Protein AF-A0A9W8LJA9-F1 (afdb_monomer)

Solvent-accessible surface area (backbone atoms only — not comparable to full-atom values): 17226 Å² total; per-residue (Å²): 142,83,86,84,81,86,83,80,85,81,79,80,80,79,78,75,79,71,74,76,87,77,77,80,62,91,88,67,84,68,65,48,71,68,56,42,53,58,70,28,65,76,85,80,70,87,88,58,59,66,70,59,52,52,53,54,45,52,54,33,48,53,51,15,53,51,26,49,74,71,66,37,56,68,62,13,48,28,28,34,51,30,37,40,47,44,59,69,66,47,45,73,71,39,91,70,53,82,43,74,89,48,47,66,59,51,54,52,54,50,55,50,35,54,57,37,48,58,49,45,66,62,45,49,64,54,50,51,55,48,26,53,55,49,52,52,50,60,68,67,48,79,71,72,77,75,74,73,68,70,75,65,75,75,75,75,77,87,80,90,76,86,91,80,82,90,82,93,75,92,74,89,80,84,82,80,80,90,73,84,75,77,88,79,68,90,73,80,48,72,63,69,72,47,73,77,58,81,86,78,70,86,73,82,74,84,73,80,83,86,76,93,81,78,90,82,86,86,90,80,85,83,91,79,81,88,76,86,76,76,77,81,74,84,77,75,81,77,83,77,79,74,81,81,78,82,86,77,84,78,135

Nearest PDB structures (foldseek):
  2xze-assembly1_B  TM=8.519E-01  e=8.748E-04  Homo sapiens
  8xyv-assembly1_A  TM=4.569E-01  e=1.377E+00  synthetic construct
  8xyv-assembly2_B  TM=4.697E-01  e=1.798E+00  synthetic construct
  2jbw-assembly2_C  TM=4.656E-01  e=2.755E+00  Paenarthrobacter nicotinovorans

Mean predicted aligned error: 18.41 Å

Radius of gyration: 32.43 Å; Cα contacts (8 Å, |Δi|>4): 93; chains: 1; bounding box: 100×79×58 Å

Structure (mmCIF, N/CA/C/O backbone):
data_AF-A0A9W8LJA9-F1
#
_entry.id   AF-A0A9W8LJA9-F1
#
loop_
_atom_site.group_PDB
_atom_site.id
_atom_site.type_symbol
_atom_site.label_atom_id
_atom_site.label_alt_id
_atom_site.label_comp_id
_atom_site.label_asym_id
_atom_site.label_entity_id
_atom_site.label_seq_id
_atom_site.pdbx_PDB_ins_code
_atom_site.Cartn_x
_atom_site.Cartn_y
_atom_site.Cartn_z
_atom_site.occupancy
_atom_site.B_iso_or_equiv
_atom_site.auth_seq_id
_atom_site.auth_comp_id
_atom_site.auth_asym_id
_atom_site.auth_atom_id
_atom_site.pdbx_PDB_model_num
ATOM 1 N N . MET A 1 1 ? -45.627 36.783 -29.808 1.00 45.81 1 MET A N 1
ATOM 2 C CA . MET A 1 1 ? -45.665 35.595 -28.930 1.00 45.81 1 MET A CA 1
ATOM 3 C C . MET A 1 1 ? -44.370 34.837 -29.156 1.00 45.81 1 MET A C 1
ATOM 5 O O . MET A 1 1 ? -44.259 34.124 -30.142 1.00 45.81 1 MET A O 1
ATOM 9 N N . SER A 1 2 ? -43.359 35.114 -28.334 1.00 48.66 2 SER A N 1
ATOM 10 C CA . SER A 1 2 ? -41.987 34.633 -28.528 1.00 48.66 2 SER A CA 1
ATOM 11 C C . SER A 1 2 ? -41.686 33.535 -27.515 1.00 48.66 2 SER A C 1
ATOM 13 O O . SER A 1 2 ? -41.905 33.722 -26.320 1.00 48.66 2 SER A O 1
ATOM 15 N N . ALA A 1 3 ? -41.229 32.388 -28.012 1.00 56.06 3 ALA A N 1
ATOM 16 C CA . ALA A 1 3 ? -40.849 31.228 -27.221 1.00 56.06 3 ALA A CA 1
ATOM 17 C C . ALA A 1 3 ? -39.420 31.398 -26.683 1.00 56.06 3 ALA A C 1
ATOM 19 O O . ALA A 1 3 ? -38.483 31.552 -27.466 1.00 56.06 3 ALA A O 1
ATOM 20 N N . THR A 1 4 ? -39.250 31.330 -25.361 1.00 63.41 4 THR A N 1
ATOM 21 C CA . THR A 1 4 ? -37.927 31.317 -24.721 1.00 63.41 4 THR A CA 1
ATOM 22 C C . THR A 1 4 ? -37.597 29.895 -24.278 1.00 63.41 4 THR A C 1
ATOM 24 O O . THR A 1 4 ? -38.288 29.289 -23.462 1.00 63.41 4 THR A O 1
ATOM 27 N N . ARG A 1 5 ? -36.547 29.367 -24.905 1.00 56.94 5 ARG A N 1
ATOM 28 C CA . ARG A 1 5 ? -36.005 28.009 -24.838 1.00 56.94 5 ARG A CA 1
ATOM 29 C C . ARG A 1 5 ? -35.280 27.764 -23.508 1.00 56.94 5 ARG A C 1
ATOM 31 O O . ARG A 1 5 ? -34.432 28.558 -23.114 1.00 56.94 5 ARG A O 1
ATOM 38 N N . ALA A 1 6 ? -35.603 26.647 -22.857 1.00 59.00 6 ALA A N 1
ATOM 39 C CA . ALA A 1 6 ? -34.942 26.146 -21.655 1.00 59.00 6 ALA A CA 1
ATOM 40 C C . ALA A 1 6 ? -33.481 25.746 -21.943 1.00 59.00 6 ALA A C 1
ATOM 42 O O . ALA A 1 6 ? -33.214 24.999 -22.887 1.00 59.00 6 ALA A O 1
ATOM 43 N N . GLY A 1 7 ? -32.551 26.242 -21.124 1.00 55.66 7 GLY A N 1
ATOM 44 C CA . GLY A 1 7 ? -31.151 25.821 -21.109 1.00 55.66 7 GLY A CA 1
ATOM 45 C C . GLY A 1 7 ? -30.946 24.668 -20.128 1.00 55.66 7 GLY A C 1
ATOM 46 O O . GLY A 1 7 ? -31.193 24.825 -18.933 1.00 55.66 7 GLY A O 1
ATOM 47 N N . LEU A 1 8 ? -30.511 23.516 -20.645 1.00 49.81 8 LEU A N 1
ATOM 48 C CA . LEU A 1 8 ? -29.971 22.407 -19.857 1.00 49.81 8 LEU A CA 1
ATOM 49 C C . LEU A 1 8 ? -28.551 22.752 -19.369 1.00 49.81 8 LEU A C 1
ATOM 51 O O . LEU A 1 8 ? -27.773 23.288 -20.160 1.00 49.81 8 LEU A O 1
ATOM 55 N N . PRO A 1 9 ? -28.175 22.395 -18.129 1.00 58.91 9 PRO A N 1
ATOM 56 C CA . PRO A 1 9 ? -26.787 22.444 -17.693 1.00 58.91 9 PRO A CA 1
ATOM 57 C C . PRO A 1 9 ? -25.977 21.286 -18.298 1.00 58.91 9 PRO A C 1
ATOM 59 O O . PRO A 1 9 ? -26.345 20.116 -18.182 1.00 58.91 9 PRO A O 1
ATOM 62 N N . GLU A 1 10 ? -24.872 21.652 -18.947 1.00 54.56 10 GLU A N 1
ATOM 63 C CA . GLU A 1 10 ? -23.838 20.768 -19.485 1.00 54.56 10 GLU A CA 1
ATOM 64 C C . GLU A 1 10 ? -23.285 19.815 -18.421 1.00 54.56 10 GLU A C 1
ATOM 66 O O . GLU A 1 10 ? -22.967 20.194 -17.292 1.00 54.56 10 GLU A O 1
ATOM 71 N N . HIS A 1 11 ? -23.152 18.555 -18.822 1.00 53.56 11 HIS A N 1
ATOM 72 C CA . HIS A 1 11 ? -22.589 17.484 -18.023 1.00 53.56 11 HIS A CA 1
ATOM 73 C C . HIS A 1 11 ? -21.115 17.745 -17.704 1.00 53.56 11 HIS A C 1
ATOM 75 O O . HIS A 1 11 ? -20.298 18.010 -18.583 1.00 53.56 11 HIS A O 1
ATOM 81 N N . ALA A 1 12 ? -20.789 17.609 -16.420 1.00 49.44 12 ALA A N 1
ATOM 82 C CA . ALA A 1 12 ? -19.441 17.641 -15.887 1.00 49.44 12 ALA A CA 1
ATOM 83 C C . ALA A 1 12 ? -18.508 16.690 -16.655 1.00 49.44 12 ALA A C 1
ATOM 85 O O . ALA A 1 12 ? -18.717 15.475 -16.685 1.00 49.44 12 ALA A O 1
ATOM 86 N N . ASN A 1 13 ? -17.448 17.260 -17.228 1.00 47.47 13 ASN A N 1
ATOM 87 C CA . ASN A 1 13 ? -16.289 16.529 -17.717 1.00 47.47 13 ASN A CA 1
ATOM 88 C C . ASN A 1 13 ? -15.692 15.719 -16.560 1.00 47.47 13 ASN A C 1
ATOM 90 O O . ASN A 1 13 ? -15.046 16.263 -15.662 1.00 47.47 13 ASN A O 1
ATOM 94 N N . ALA A 1 14 ? -15.908 14.406 -16.580 1.00 47.00 14 ALA A N 1
ATOM 95 C CA . ALA A 1 14 ? -15.156 13.476 -15.763 1.00 47.00 14 ALA A CA 1
ATOM 96 C C . ALA A 1 14 ? -13.705 13.501 -16.255 1.00 47.00 14 ALA A C 1
ATOM 98 O O . ALA A 1 14 ? -13.364 12.871 -17.256 1.00 47.00 14 ALA A O 1
ATOM 99 N N . SER A 1 15 ? -12.858 14.262 -15.561 1.00 44.16 15 SER A N 1
ATOM 100 C CA . SER A 1 15 ? -11.407 14.237 -15.713 1.00 44.16 15 SER A CA 1
ATOM 101 C C . SER A 1 15 ? -10.903 12.821 -15.450 1.00 44.16 15 SER A C 1
ATOM 103 O O . SER A 1 15 ? -10.571 12.453 -14.323 1.00 44.16 15 SER A O 1
ATOM 105 N N . SER A 1 16 ? -10.870 12.010 -16.506 1.00 46.00 16 SER A N 1
ATOM 106 C CA . SER A 1 16 ? -10.164 10.740 -16.551 1.00 46.00 16 SER A CA 1
ATOM 107 C C . SER A 1 16 ? -8.704 11.045 -16.251 1.00 46.00 16 SER A C 1
ATOM 109 O O . SER A 1 16 ? -7.959 11.529 -17.102 1.00 46.00 16 SER A O 1
ATOM 111 N N . THR A 1 17 ? -8.306 10.858 -14.993 1.00 51.88 17 THR A N 1
ATOM 112 C CA . THR A 1 17 ? -6.911 10.931 -14.572 1.00 51.88 17 THR A CA 1
ATOM 113 C C . THR A 1 17 ? -6.193 9.741 -15.198 1.00 51.88 17 THR A C 1
ATOM 115 O O . THR A 1 17 ? -6.056 8.680 -14.580 1.00 51.88 17 THR A O 1
ATOM 118 N N . VAL A 1 18 ? -5.795 9.907 -16.458 1.00 54.59 18 VAL A N 1
ATOM 119 C CA . VAL A 1 18 ? -4.892 9.002 -17.155 1.00 54.59 18 VAL A CA 1
ATOM 120 C C . VAL A 1 18 ? -3.593 9.045 -16.366 1.00 54.59 18 VAL A C 1
ATOM 122 O O . VAL A 1 18 ? -2.948 10.089 -16.270 1.00 54.59 18 VAL A O 1
ATOM 125 N N . LEU A 1 19 ? -3.262 7.936 -15.703 1.00 55.78 19 LEU A N 1
ATOM 126 C CA . LEU A 1 19 ? -1.997 7.832 -14.991 1.00 55.78 19 LEU A CA 1
ATOM 127 C C . LEU A 1 19 ? -0.881 8.065 -16.019 1.00 55.78 19 LEU A C 1
ATOM 129 O O . LEU A 1 19 ? -0.914 7.428 -17.076 1.00 55.78 19 LEU A O 1
ATOM 133 N N . PRO A 1 20 ? 0.066 8.982 -15.755 1.00 55.28 20 PRO A N 1
ATOM 134 C CA . PRO A 1 20 ? 1.117 9.290 -16.710 1.00 55.28 20 PRO A CA 1
ATOM 135 C C . PRO A 1 20 ? 1.861 8.006 -17.075 1.00 55.28 20 PRO A C 1
ATOM 137 O O . PRO A 1 20 ? 2.127 7.157 -16.217 1.00 55.28 20 PRO A O 1
ATOM 140 N N . LEU A 1 21 ? 2.184 7.861 -18.360 1.00 54.62 21 LEU A N 1
ATOM 141 C CA . LEU A 1 21 ? 2.993 6.768 -18.885 1.00 54.62 21 LEU A CA 1
ATOM 142 C C . LEU A 1 21 ? 4.428 6.935 -18.352 1.00 54.62 21 LEU A C 1
ATOM 144 O O . LEU A 1 21 ? 5.287 7.510 -19.010 1.00 54.62 21 LEU A O 1
ATOM 148 N N . VAL A 1 22 ? 4.675 6.525 -17.104 1.00 58.34 22 VAL A N 1
ATOM 149 C CA . VAL A 1 22 ? 6.006 6.630 -16.490 1.00 58.34 22 VAL A CA 1
ATOM 150 C C . VAL A 1 22 ? 6.920 5.614 -17.171 1.00 58.34 22 VAL A C 1
ATOM 152 O O . VAL A 1 22 ? 6.757 4.404 -16.990 1.00 58.34 22 VAL A O 1
ATOM 155 N N . SER A 1 23 ? 7.874 6.121 -17.949 1.00 64.31 23 SER A N 1
ATOM 156 C CA . SER A 1 23 ? 8.972 5.362 -18.547 1.00 64.31 23 SER A CA 1
ATOM 157 C C . SER A 1 23 ? 9.891 4.822 -17.452 1.00 64.31 23 SER A C 1
ATOM 159 O O . SER A 1 23 ? 10.299 5.580 -16.568 1.00 64.31 23 SER A O 1
ATOM 161 N N . TRP A 1 24 ? 10.230 3.533 -17.478 1.00 69.56 24 TRP A N 1
ATOM 162 C CA . TRP A 1 24 ? 11.098 2.962 -16.441 1.00 69.56 24 TRP A CA 1
ATOM 163 C C . TRP A 1 24 ? 12.547 3.338 -16.678 1.00 69.56 24 TRP A C 1
ATOM 165 O O . TRP A 1 24 ? 12.979 3.555 -17.812 1.00 69.56 24 TRP A O 1
ATOM 175 N N . LYS A 1 25 ? 13.307 3.392 -15.586 1.00 74.62 25 LYS A N 1
ATOM 176 C CA . LYS A 1 25 ? 14.734 3.672 -15.640 1.00 74.62 25 LYS A CA 1
ATOM 177 C C . LYS A 1 25 ? 15.486 2.386 -16.000 1.00 74.62 25 LYS A C 1
ATOM 179 O O . LYS A 1 25 ? 15.303 1.373 -15.320 1.00 74.62 25 LYS A O 1
ATOM 184 N N . PRO A 1 26 ? 16.346 2.397 -17.034 1.00 65.94 26 PRO A N 1
ATOM 185 C CA . PRO A 1 26 ? 17.220 1.267 -17.324 1.00 65.94 26 PRO A CA 1
ATOM 186 C C . PRO A 1 26 ? 18.039 0.884 -16.083 1.00 65.94 26 PRO A C 1
ATOM 188 O O . PRO A 1 26 ? 18.672 1.740 -15.468 1.00 65.94 26 PRO A O 1
ATOM 191 N N . GLY A 1 27 ? 18.004 -0.395 -15.701 1.00 74.62 27 GLY A N 1
ATOM 192 C CA . GLY A 1 27 ? 18.696 -0.922 -14.516 1.00 74.62 27 GLY A CA 1
ATOM 193 C C . GLY A 1 27 ? 17.822 -1.084 -13.267 1.00 74.62 27 GLY A C 1
ATOM 194 O O . GLY A 1 27 ? 18.245 -1.745 -12.321 1.00 74.62 27 GLY A O 1
ATOM 195 N N . GLU A 1 28 ? 16.596 -0.558 -13.258 1.00 84.56 28 GLU A N 1
ATOM 196 C CA . GLU A 1 28 ? 15.639 -0.838 -12.188 1.00 84.56 28 GLU A CA 1
ATOM 197 C C . GLU A 1 28 ? 14.998 -2.220 -12.388 1.00 84.56 28 GLU A C 1
ATOM 199 O O . GLU A 1 28 ? 14.537 -2.562 -13.480 1.00 84.56 28 GLU A O 1
ATOM 204 N N . ARG A 1 29 ? 14.976 -3.043 -11.332 1.00 88.56 29 ARG A N 1
ATOM 205 C CA . ARG A 1 29 ? 14.285 -4.336 -11.364 1.00 88.56 29 ARG A CA 1
ATOM 206 C C . ARG A 1 29 ? 12.782 -4.103 -11.233 1.00 88.56 29 ARG A C 1
ATOM 208 O O . ARG A 1 29 ? 12.327 -3.517 -10.251 1.00 88.56 29 ARG A O 1
ATOM 215 N N . VAL A 1 30 ? 12.013 -4.614 -12.190 1.00 91.81 30 VAL A N 1
ATOM 216 C CA . VAL A 1 30 ? 10.550 -4.641 -12.098 1.00 91.81 30 VAL A CA 1
ATOM 217 C C . VAL A 1 30 ? 10.126 -5.986 -11.524 1.00 91.81 30 VAL A C 1
ATOM 219 O O . VAL A 1 30 ? 10.224 -7.015 -12.195 1.00 91.81 30 VAL A O 1
ATOM 222 N N . CYS A 1 31 ? 9.688 -5.984 -10.268 1.00 92.94 31 CYS A N 1
ATOM 223 C CA . CYS A 1 31 ? 9.222 -7.186 -9.587 1.00 92.94 31 CYS A CA 1
ATOM 224 C C . CYS A 1 31 ? 7.889 -7.669 -10.172 1.00 92.94 31 CYS A C 1
ATOM 226 O O . CYS A 1 31 ? 7.084 -6.873 -10.666 1.00 92.94 31 CYS A O 1
ATOM 228 N N . SER A 1 32 ? 7.647 -8.977 -10.098 1.00 94.56 32 SER A N 1
ATOM 229 C CA . SER A 1 32 ? 6.347 -9.538 -10.473 1.00 94.56 32 SER A CA 1
ATOM 230 C C . SER A 1 32 ? 5.284 -9.183 -9.428 1.00 94.56 32 SER A C 1
ATOM 232 O O . SER A 1 32 ? 5.603 -8.874 -8.276 1.00 94.56 32 SER A O 1
ATOM 234 N N . LEU A 1 33 ? 3.999 -9.255 -9.796 1.00 93.56 33 LEU A N 1
ATOM 235 C CA . LEU A 1 33 ? 2.919 -9.031 -8.827 1.00 93.56 33 LEU A CA 1
ATOM 236 C C . LEU A 1 33 ? 3.040 -9.979 -7.626 1.00 93.56 33 LEU A C 1
ATOM 238 O O . LEU A 1 33 ? 2.901 -9.535 -6.491 1.00 93.56 33 LEU A O 1
ATOM 242 N N . GLU A 1 34 ? 3.350 -11.254 -7.857 1.00 94.50 34 GLU A N 1
ATOM 243 C CA . GLU A 1 34 ? 3.507 -12.269 -6.806 1.00 94.50 34 GLU A CA 1
ATOM 244 C C . GLU A 1 34 ? 4.632 -11.924 -5.821 1.00 94.50 34 GLU A C 1
ATOM 246 O O . GLU A 1 34 ? 4.460 -12.044 -4.605 1.00 94.50 34 GLU A O 1
ATOM 251 N N . GLU A 1 35 ? 5.762 -11.424 -6.325 1.00 94.31 35 GLU A N 1
ATOM 252 C CA . GLU A 1 35 ? 6.865 -10.950 -5.486 1.00 94.31 35 GLU A CA 1
ATOM 253 C C . GLU A 1 35 ? 6.435 -9.756 -4.623 1.00 94.31 35 GLU A C 1
ATOM 255 O O . GLU A 1 35 ? 6.740 -9.711 -3.427 1.00 94.31 35 GLU A O 1
ATOM 260 N N . LEU A 1 36 ? 5.675 -8.816 -5.196 1.00 94.56 36 LEU A N 1
ATOM 261 C CA . LEU A 1 36 ? 5.130 -7.672 -4.459 1.00 94.56 36 LEU A CA 1
ATOM 262 C C . LEU A 1 36 ? 4.115 -8.113 -3.390 1.00 94.56 36 LEU A C 1
ATOM 264 O O . LEU A 1 36 ? 4.134 -7.585 -2.275 1.00 94.56 36 LEU A O 1
ATOM 268 N N . TYR A 1 37 ? 3.270 -9.108 -3.683 1.00 93.38 37 TYR A N 1
ATOM 269 C CA . TYR A 1 37 ? 2.355 -9.706 -2.703 1.00 93.38 37 TYR A CA 1
ATOM 270 C C . TYR A 1 37 ? 3.117 -10.333 -1.533 1.00 93.38 37 TYR A C 1
ATOM 272 O O . TYR A 1 37 ? 2.785 -10.082 -0.370 1.00 93.38 37 TYR A O 1
ATOM 280 N N . SER A 1 38 ? 4.163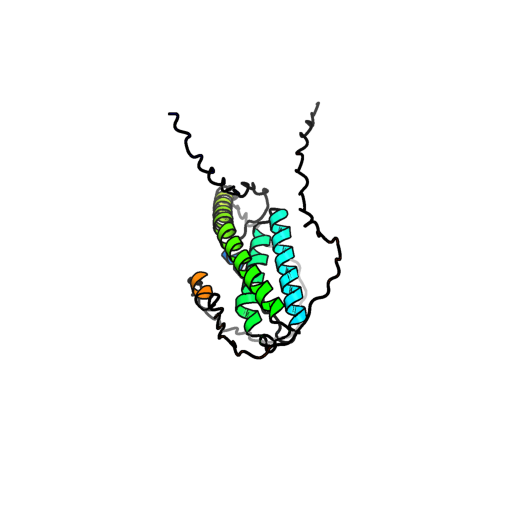 -11.105 -1.829 1.00 93.81 38 SER A N 1
ATOM 281 C CA . SER A 1 38 ? 5.026 -11.714 -0.815 1.00 93.81 38 SER A CA 1
ATOM 282 C C . SER A 1 38 ? 5.683 -10.649 0.072 1.00 93.81 38 SER A C 1
ATOM 284 O O . SER A 1 38 ? 5.624 -10.736 1.300 1.00 93.81 38 SER A O 1
ATOM 286 N N . ALA A 1 39 ? 6.194 -9.569 -0.528 1.00 94.31 39 ALA A N 1
ATOM 287 C CA . ALA A 1 39 ? 6.796 -8.448 0.195 1.00 94.31 39 ALA A CA 1
ATOM 288 C C . ALA A 1 39 ? 5.800 -7.682 1.092 1.00 94.31 39 ALA A C 1
ATOM 290 O O . ALA A 1 39 ? 6.186 -7.083 2.104 1.00 94.31 39 ALA A O 1
ATOM 291 N N . ALA A 1 40 ? 4.510 -7.677 0.751 1.00 94.44 40 ALA A N 1
ATOM 292 C CA . ALA A 1 40 ? 3.475 -7.017 1.545 1.00 94.44 40 ALA A CA 1
ATOM 293 C C . ALA A 1 40 ? 3.047 -7.823 2.783 1.00 94.44 40 ALA A C 1
ATOM 295 O O . ALA A 1 40 ? 2.534 -7.228 3.736 1.00 94.44 40 ALA A O 1
ATOM 296 N N . SER A 1 41 ? 3.276 -9.140 2.791 1.00 91.38 41 SER A N 1
ATOM 297 C CA . SER A 1 41 ? 2.881 -10.046 3.872 1.00 91.38 41 SER A CA 1
ATOM 298 C C . SER A 1 41 ? 3.594 -9.707 5.185 1.00 91.38 41 SER A C 1
ATOM 300 O O . SER A 1 41 ? 4.817 -9.779 5.292 1.00 91.38 41 SER A O 1
ATOM 302 N N . ILE A 1 42 ? 2.828 -9.332 6.211 1.00 88.38 42 ILE A N 1
ATOM 303 C CA . ILE A 1 42 ? 3.331 -9.064 7.563 1.00 88.38 42 ILE A CA 1
ATOM 304 C C . ILE A 1 42 ? 2.480 -9.822 8.572 1.00 88.38 42 ILE A C 1
ATOM 306 O O . ILE A 1 42 ? 1.259 -9.855 8.464 1.00 88.38 42 ILE A O 1
ATOM 310 N N . LYS A 1 43 ? 3.132 -10.378 9.598 1.00 88.94 43 LYS A N 1
ATOM 311 C CA . LYS A 1 43 ? 2.474 -10.943 10.781 1.00 88.94 43 LYS A CA 1
ATOM 312 C C . LYS A 1 43 ? 2.524 -9.924 11.928 1.00 88.94 43 LYS A C 1
ATOM 314 O O . LYS A 1 43 ? 3.558 -9.824 12.589 1.00 88.94 43 LYS A O 1
ATOM 319 N N . PRO A 1 44 ? 1.458 -9.145 12.176 1.00 84.31 44 PRO A N 1
ATOM 320 C CA . PRO A 1 44 ? 1.441 -8.209 13.288 1.00 84.31 44 PRO A CA 1
ATOM 321 C C . PRO A 1 44 ? 1.409 -8.934 14.637 1.00 84.31 44 PRO A C 1
ATOM 323 O O . PRO A 1 44 ? 0.783 -9.984 14.798 1.00 84.31 44 PRO A O 1
ATOM 326 N N . SER A 1 45 ? 2.072 -8.342 15.630 1.00 86.56 45 SER A N 1
ATOM 327 C CA . SER A 1 45 ? 2.078 -8.846 17.003 1.00 86.56 45 SER A CA 1
ATOM 328 C C . SER A 1 45 ? 0.788 -8.470 17.732 1.00 86.56 45 SER A C 1
ATOM 330 O O . SER A 1 45 ? 0.448 -7.293 17.827 1.00 86.56 45 SER A O 1
ATOM 332 N N . ARG A 1 46 ? 0.109 -9.460 18.328 1.00 83.88 46 ARG A N 1
ATOM 333 C CA . ARG A 1 46 ? -1.103 -9.257 19.151 1.00 83.88 46 ARG A CA 1
ATOM 334 C C . ARG A 1 46 ? -0.833 -8.622 20.518 1.00 83.88 46 ARG A C 1
ATOM 336 O O . ARG A 1 46 ? -1.772 -8.280 21.221 1.00 83.88 46 ARG A O 1
ATOM 343 N N . LYS A 1 47 ? 0.436 -8.506 20.922 1.00 90.50 47 LYS A N 1
ATOM 344 C CA . LYS A 1 47 ? 0.822 -7.918 22.217 1.00 90.50 47 LYS A CA 1
ATOM 345 C C . LYS A 1 47 ? 0.820 -6.386 22.196 1.00 90.50 47 LYS A C 1
ATOM 347 O O . LYS A 1 47 ? 1.012 -5.761 23.232 1.00 90.50 47 LYS A O 1
ATOM 352 N N . MET A 1 48 ? 0.688 -5.785 21.017 1.00 92.88 48 MET A N 1
ATOM 353 C CA . MET A 1 48 ? 0.761 -4.342 20.841 1.00 92.88 48 MET A CA 1
ATOM 354 C C . MET A 1 48 ? -0.608 -3.700 21.101 1.00 92.88 48 MET A C 1
ATOM 356 O O . MET A 1 48 ? -1.587 -4.200 20.560 1.00 92.88 48 MET A O 1
ATOM 360 N N . PRO A 1 49 ? -0.702 -2.598 21.869 1.00 94.56 49 PRO A N 1
ATOM 361 C CA . PRO A 1 49 ? -1.978 -1.930 22.114 1.00 94.56 49 PRO A CA 1
ATOM 362 C C . PRO A 1 49 ? -2.597 -1.405 20.815 1.00 94.56 49 PRO A C 1
ATOM 364 O O . PRO A 1 49 ? -1.883 -0.931 19.922 1.00 94.56 49 PRO A O 1
ATOM 367 N N . LEU A 1 50 ? -3.931 -1.417 20.736 1.00 95.25 50 LEU A N 1
ATOM 368 C CA . LEU A 1 50 ? -4.647 -1.101 19.498 1.00 95.25 50 LEU A CA 1
ATOM 369 C C . LEU A 1 50 ? -4.411 0.342 19.020 1.00 95.25 50 LEU A C 1
ATOM 371 O O . LEU A 1 50 ? -4.296 0.589 17.822 1.00 95.25 50 LEU A O 1
ATOM 375 N N . SER A 1 51 ? -4.229 1.292 19.944 1.00 95.62 51 SER A N 1
ATOM 376 C CA . SER A 1 51 ? -3.869 2.681 19.613 1.00 95.62 51 SER A CA 1
ATOM 377 C C . SER A 1 51 ? -2.583 2.776 18.778 1.00 95.62 51 SER A C 1
ATOM 379 O O . SER A 1 51 ? -2.524 3.518 17.798 1.00 95.62 51 SER A O 1
ATOM 381 N N . LYS A 1 52 ? -1.553 1.990 19.120 1.00 95.44 52 LYS A N 1
ATOM 382 C CA . LYS A 1 52 ? -0.299 1.968 18.356 1.00 95.44 52 LYS A CA 1
ATOM 383 C C . LYS A 1 52 ? -0.502 1.329 16.982 1.00 95.44 52 LYS A C 1
ATOM 385 O O . LYS A 1 52 ? 0.058 1.805 16.002 1.00 95.44 52 LYS A O 1
ATOM 390 N N . TYR A 1 53 ? -1.365 0.321 16.903 1.00 94.81 53 TYR A N 1
ATOM 391 C CA . TYR A 1 53 ? -1.733 -0.313 15.642 1.00 94.81 53 TYR A CA 1
ATOM 392 C C . TYR A 1 53 ? -2.384 0.673 14.659 1.00 94.81 53 TYR A C 1
ATOM 394 O O . TYR A 1 53 ? -2.019 0.696 13.486 1.00 94.81 53 TYR A O 1
ATOM 402 N N . PHE A 1 54 ? -3.295 1.536 15.125 1.00 96.44 54 PHE A N 1
ATOM 403 C CA . PHE A 1 54 ? -3.885 2.582 14.279 1.00 96.44 54 PHE A CA 1
ATOM 404 C C . PHE A 1 54 ? -2.850 3.592 13.777 1.00 96.44 54 PHE A C 1
ATOM 406 O O . PHE A 1 54 ? -2.869 3.936 12.598 1.00 96.44 54 PHE A O 1
ATOM 413 N N . LYS A 1 55 ? -1.901 4.007 14.623 1.00 96.81 55 LYS A N 1
ATOM 414 C CA . LYS A 1 55 ? -0.796 4.884 14.196 1.00 96.81 55 LYS A CA 1
ATOM 415 C C . LYS A 1 55 ? 0.058 4.226 13.112 1.00 96.81 55 LYS A C 1
ATOM 417 O O . LYS A 1 55 ? 0.409 4.863 12.123 1.00 96.81 55 LYS A O 1
ATOM 422 N N . ASP A 1 56 ? 0.361 2.938 13.262 1.00 95.81 56 ASP A N 1
ATOM 423 C CA . ASP A 1 56 ? 1.122 2.185 12.261 1.00 95.81 56 ASP A CA 1
ATOM 424 C C . ASP A 1 56 ? 0.359 2.061 10.931 1.00 95.81 56 ASP A C 1
ATOM 426 O O . ASP A 1 56 ? 0.963 2.162 9.858 1.00 95.81 56 ASP A O 1
ATOM 430 N N . LEU A 1 57 ? -0.968 1.901 10.984 1.00 96.69 57 LEU A N 1
ATOM 431 C CA . LEU A 1 57 ? -1.838 1.929 9.808 1.00 96.69 57 LEU A CA 1
ATOM 432 C C . LEU A 1 57 ? -1.794 3.290 9.100 1.00 96.69 57 LEU A C 1
ATOM 434 O O . LEU A 1 57 ? -1.588 3.333 7.887 1.00 96.69 57 LEU A O 1
ATOM 438 N N . GLU A 1 58 ? -1.946 4.393 9.834 1.00 97.62 58 GLU A N 1
ATOM 439 C CA . GLU A 1 58 ? -1.879 5.751 9.275 1.00 97.62 58 GLU A CA 1
ATOM 440 C C . GLU A 1 58 ? -0.523 6.013 8.611 1.00 97.62 58 GLU A C 1
ATOM 442 O O . GLU A 1 58 ? -0.471 6.350 7.427 1.00 97.62 58 GLU A O 1
ATOM 447 N N . ASN A 1 59 ? 0.572 5.700 9.309 1.00 97.75 59 ASN A N 1
ATOM 448 C CA . ASN A 1 59 ? 1.933 5.800 8.776 1.00 97.75 59 ASN A CA 1
ATOM 449 C C . ASN A 1 59 ? 2.125 4.969 7.497 1.00 97.75 59 ASN A C 1
ATOM 451 O O . ASN A 1 59 ? 2.843 5.368 6.578 1.00 97.75 59 ASN A O 1
ATOM 455 N N . THR A 1 60 ? 1.523 3.780 7.432 1.00 97.56 60 THR A N 1
ATOM 456 C CA . THR A 1 60 ? 1.607 2.906 6.254 1.00 97.56 60 THR A CA 1
ATOM 457 C C . THR A 1 60 ? 0.870 3.517 5.063 1.00 97.56 60 THR A C 1
ATOM 459 O O . THR A 1 60 ? 1.397 3.515 3.949 1.00 97.56 60 THR A O 1
ATOM 462 N N . LEU A 1 61 ? -0.312 4.089 5.295 1.00 98.12 61 LEU A N 1
ATOM 463 C CA . LEU A 1 61 ? -1.102 4.744 4.255 1.00 98.12 61 LEU A CA 1
ATOM 464 C C . LEU A 1 61 ? -0.423 6.017 3.733 1.00 98.12 61 LEU A C 1
ATOM 466 O O . LEU A 1 61 ? -0.401 6.255 2.526 1.00 98.12 61 LEU A O 1
ATOM 470 N N . GLU A 1 62 ? 0.163 6.822 4.617 1.00 98.25 62 GLU A N 1
ATOM 471 C CA . GLU A 1 62 ? 0.928 8.014 4.236 1.00 98.25 62 GLU A CA 1
ATOM 472 C C . GLU A 1 62 ? 2.144 7.658 3.378 1.00 98.25 62 GLU A C 1
ATOM 474 O O . GLU A 1 62 ? 2.369 8.280 2.337 1.00 98.25 62 GLU A O 1
ATOM 479 N N . LYS A 1 63 ? 2.883 6.603 3.746 1.00 98.00 63 LYS A N 1
ATOM 480 C CA . LYS A 1 63 ? 3.986 6.077 2.926 1.00 98.00 63 LYS A CA 1
ATOM 481 C C . LYS A 1 63 ? 3.507 5.648 1.541 1.00 98.00 63 LYS A C 1
ATOM 483 O O . LYS A 1 63 ? 4.173 5.968 0.560 1.00 98.00 63 LYS A O 1
ATOM 488 N N . ALA A 1 64 ? 2.359 4.973 1.449 1.00 97.94 64 ALA A N 1
ATOM 489 C CA . ALA A 1 64 ? 1.787 4.552 0.170 1.00 97.94 64 ALA A CA 1
ATOM 490 C C . ALA A 1 64 ? 1.479 5.751 -0.742 1.00 97.94 64 ALA A C 1
ATOM 492 O O . ALA A 1 64 ? 1.875 5.759 -1.910 1.00 97.94 64 ALA A O 1
ATOM 493 N N . LYS A 1 65 ? 0.834 6.784 -0.182 1.00 97.62 65 L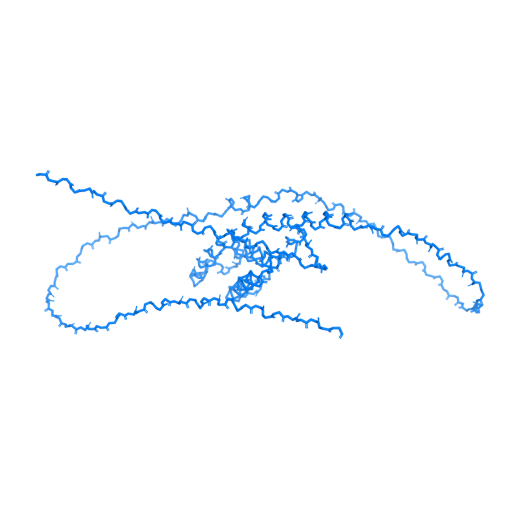YS A N 1
ATOM 494 C CA . LYS A 1 65 ? 0.500 8.031 -0.887 1.00 97.62 65 LYS A CA 1
ATOM 495 C C . LYS A 1 65 ? 1.751 8.783 -1.331 1.00 97.62 65 LYS A C 1
ATOM 497 O O . LYS A 1 65 ? 1.829 9.201 -2.479 1.00 97.62 65 LYS A O 1
ATOM 502 N N . LYS A 1 66 ? 2.750 8.911 -0.454 1.00 97.81 66 LYS A N 1
ATOM 503 C CA . LYS A 1 66 ? 4.022 9.562 -0.788 1.00 97.81 66 LYS A CA 1
ATOM 504 C C . LYS A 1 66 ? 4.724 8.855 -1.948 1.00 97.81 66 LYS A C 1
ATOM 506 O O . LYS A 1 66 ? 5.096 9.501 -2.915 1.00 97.81 66 LYS A O 1
ATOM 511 N N . ARG A 1 67 ? 4.814 7.522 -1.903 1.00 96.25 67 ARG A N 1
ATOM 512 C CA . ARG A 1 67 ? 5.414 6.726 -2.987 1.00 96.25 67 ARG A CA 1
ATOM 513 C C . ARG A 1 67 ? 4.662 6.855 -4.305 1.00 96.25 67 ARG A C 1
ATOM 515 O O . ARG A 1 67 ? 5.285 6.862 -5.358 1.00 96.25 67 ARG A O 1
ATOM 522 N N . LEU A 1 68 ? 3.340 7.001 -4.248 1.00 95.50 68 LEU A N 1
ATOM 523 C CA . LEU A 1 68 ? 2.538 7.262 -5.438 1.00 95.50 68 LEU A CA 1
ATOM 524 C C . LEU A 1 68 ? 2.893 8.616 -6.075 1.00 95.50 68 LEU A C 1
ATOM 526 O O . LEU A 1 68 ? 3.016 8.693 -7.295 1.00 95.50 68 LEU A O 1
ATOM 530 N N . LEU A 1 69 ? 3.082 9.658 -5.257 1.00 95.50 69 LEU A N 1
ATOM 531 C CA . LEU A 1 69 ? 3.523 10.983 -5.715 1.00 95.50 69 LEU A CA 1
ATOM 532 C C . LEU A 1 69 ? 4.941 10.940 -6.294 1.00 95.50 69 LEU A C 1
ATOM 534 O O . LEU A 1 69 ? 5.188 11.534 -7.338 1.00 95.50 69 LEU A O 1
ATOM 538 N N . ASP A 1 70 ? 5.829 10.163 -5.672 1.00 94.06 70 ASP A N 1
ATOM 539 C CA . ASP A 1 70 ? 7.196 9.914 -6.147 1.00 94.06 70 ASP A CA 1
ATOM 540 C C . ASP A 1 70 ? 7.239 9.036 -7.424 1.00 94.06 70 ASP A C 1
ATOM 542 O O . ASP A 1 70 ? 8.318 8.693 -7.903 1.00 94.06 70 ASP A O 1
ATOM 546 N N . GLN A 1 71 ? 6.076 8.652 -7.974 1.00 93.31 71 GLN A N 1
ATOM 547 C CA . GLN A 1 71 ? 5.902 7.755 -9.129 1.00 93.31 71 GLN A CA 1
ATOM 548 C C . GLN A 1 71 ? 6.481 6.344 -8.942 1.00 93.31 71 GLN A C 1
ATOM 550 O O . GLN A 1 71 ? 6.622 5.569 -9.894 1.00 93.31 71 GLN A O 1
ATOM 555 N N . ASP A 1 72 ? 6.735 5.971 -7.694 1.00 94.12 72 ASP A N 1
ATOM 556 C CA . ASP A 1 72 ? 7.222 4.667 -7.283 1.00 94.12 72 ASP A CA 1
ATOM 557 C C . ASP A 1 72 ? 6.038 3.709 -7.075 1.00 94.12 72 ASP A C 1
ATOM 559 O O . ASP A 1 72 ? 5.565 3.444 -5.961 1.00 94.12 72 ASP A O 1
ATOM 563 N N . LEU A 1 73 ? 5.509 3.222 -8.201 1.00 94.62 73 LEU A N 1
ATOM 564 C CA . LEU A 1 73 ? 4.289 2.415 -8.216 1.00 94.62 73 LEU A CA 1
ATOM 565 C C . LEU A 1 73 ? 4.463 1.065 -7.510 1.00 94.62 73 LEU A C 1
ATOM 567 O O . LEU A 1 73 ? 3.517 0.594 -6.881 1.00 94.62 73 LEU A O 1
ATOM 571 N N . GLN A 1 74 ? 5.651 0.452 -7.594 1.00 94.94 74 GLN A N 1
ATOM 572 C CA . GLN A 1 74 ? 5.918 -0.856 -6.987 1.00 94.94 74 GLN A CA 1
ATOM 573 C C . GLN A 1 74 ? 5.824 -0.766 -5.462 1.00 94.94 74 GLN A C 1
ATOM 575 O O . GLN A 1 74 ? 5.050 -1.495 -4.838 1.00 94.94 74 GLN A O 1
ATOM 580 N N . TYR A 1 75 ? 6.554 0.173 -4.851 1.00 95.94 75 TYR A N 1
ATOM 581 C CA . TYR A 1 75 ? 6.506 0.343 -3.402 1.00 95.94 75 TYR A CA 1
ATOM 582 C C . TYR A 1 75 ? 5.159 0.901 -2.940 1.00 95.94 75 TYR A C 1
ATOM 584 O O . TYR A 1 75 ? 4.655 0.476 -1.898 1.00 95.94 75 TYR A O 1
ATOM 592 N N . SER A 1 76 ? 4.538 1.802 -3.710 1.00 97.62 76 SER A N 1
ATOM 593 C CA . SER A 1 76 ? 3.189 2.292 -3.407 1.00 97.62 76 SER A CA 1
ATOM 594 C C . SER A 1 76 ? 2.182 1.140 -3.318 1.00 97.62 76 SER A C 1
ATOM 596 O O . SER A 1 76 ? 1.466 1.025 -2.320 1.00 97.62 76 SER A O 1
ATOM 598 N N . TYR A 1 77 ? 2.197 0.228 -4.296 1.00 9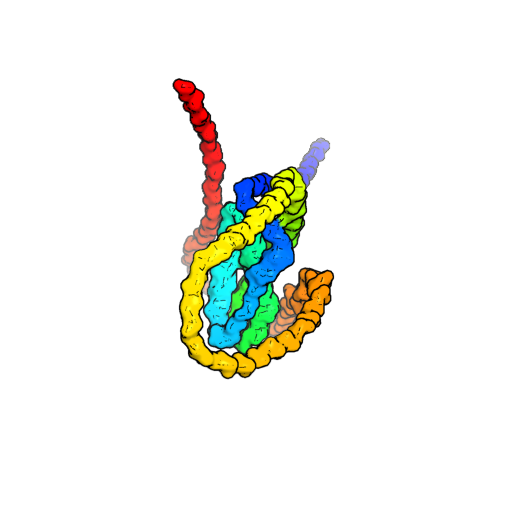7.44 77 TYR A N 1
ATOM 599 C CA . TYR A 1 77 ? 1.350 -0.962 -4.311 1.00 97.44 77 TYR A CA 1
ATOM 600 C C . TYR A 1 77 ? 1.574 -1.851 -3.084 1.00 97.44 77 TYR A C 1
ATOM 602 O O . TYR A 1 77 ? 0.611 -2.219 -2.411 1.00 97.44 77 TYR A O 1
ATOM 610 N N . VAL A 1 78 ? 2.833 -2.127 -2.725 1.00 97.62 78 VAL A N 1
ATOM 611 C CA . VAL A 1 78 ? 3.174 -2.929 -1.535 1.00 97.62 78 VAL A CA 1
ATOM 612 C C . VAL A 1 78 ? 2.614 -2.302 -0.256 1.00 97.62 78 VAL A C 1
ATOM 614 O O . VAL A 1 78 ? 2.045 -3.011 0.577 1.00 97.62 78 VAL A O 1
ATOM 617 N N . PHE A 1 79 ? 2.738 -0.983 -0.082 1.00 98.25 79 PHE A N 1
ATOM 618 C CA . PHE A 1 79 ? 2.220 -0.308 1.111 1.00 98.25 79 PHE A CA 1
ATOM 619 C C . PHE A 1 79 ? 0.688 -0.265 1.151 1.00 98.25 79 PHE A C 1
ATOM 621 O O . PHE A 1 79 ? 0.120 -0.515 2.216 1.00 98.25 79 PHE A O 1
ATOM 628 N N . TYR A 1 80 ? 0.012 -0.013 0.026 1.00 98.38 80 TYR A N 1
ATOM 629 C CA . TYR A 1 80 ? -1.453 -0.088 -0.037 1.00 98.38 80 TYR A CA 1
ATOM 630 C C . TYR A 1 80 ? -1.960 -1.497 0.274 1.00 98.38 80 TYR A C 1
ATOM 632 O O . TYR A 1 80 ? -2.879 -1.666 1.076 1.00 98.38 80 TYR A O 1
ATOM 640 N N . LEU A 1 81 ? -1.326 -2.517 -0.298 1.00 97.38 81 LEU A N 1
ATOM 641 C CA . LEU A 1 81 ? -1.695 -3.907 -0.077 1.00 97.38 81 LEU A CA 1
ATOM 642 C C . LEU A 1 81 ? -1.497 -4.307 1.388 1.00 97.38 81 LEU A C 1
ATOM 644 O O . LEU A 1 81 ? -2.383 -4.896 2.007 1.00 97.38 81 LEU A O 1
ATOM 648 N N . ARG A 1 82 ? -0.362 -3.920 1.973 1.00 97.19 82 ARG A N 1
ATOM 649 C CA . ARG A 1 82 ? -0.075 -4.116 3.396 1.00 97.19 82 ARG A CA 1
ATOM 650 C C . ARG A 1 82 ? -1.114 -3.435 4.282 1.00 97.19 82 ARG A C 1
ATOM 652 O O . ARG A 1 82 ? -1.593 -4.058 5.224 1.00 97.19 82 ARG A O 1
ATOM 659 N N . TYR A 1 83 ? -1.487 -2.193 3.975 1.00 97.81 83 TYR A N 1
ATOM 660 C CA . TYR A 1 83 ? -2.528 -1.468 4.703 1.00 97.81 83 TYR A CA 1
ATOM 661 C C . TYR A 1 83 ? -3.851 -2.244 4.703 1.00 97.81 83 TYR A C 1
ATOM 663 O O . TYR A 1 83 ? -4.407 -2.525 5.764 1.00 97.81 83 TYR A O 1
ATOM 671 N N . VAL A 1 84 ? -4.311 -2.670 3.526 1.00 97.50 84 VAL A N 1
ATOM 672 C CA . VAL A 1 84 ? -5.556 -3.433 3.366 1.00 97.50 84 VAL A CA 1
ATOM 673 C C . VAL A 1 84 ? -5.500 -4.763 4.124 1.00 97.50 84 VAL A C 1
ATOM 675 O O . VAL A 1 84 ? -6.430 -5.085 4.858 1.00 97.50 84 VAL A O 1
ATOM 678 N N . ILE A 1 85 ? -4.401 -5.518 4.029 1.00 95.75 85 ILE A N 1
ATOM 679 C CA . ILE A 1 85 ? -4.223 -6.776 4.774 1.00 95.75 85 ILE A CA 1
ATOM 680 C C . ILE A 1 85 ? -4.315 -6.535 6.287 1.00 95.75 85 ILE A C 1
ATOM 682 O O . ILE A 1 85 ? -5.000 -7.278 6.996 1.00 95.75 85 ILE A O 1
ATOM 686 N N . LEU A 1 86 ? -3.659 -5.488 6.791 1.00 95.00 86 LEU A N 1
ATOM 687 C CA . LEU A 1 86 ? -3.669 -5.156 8.213 1.00 95.00 86 LEU A CA 1
ATOM 688 C C . LEU A 1 86 ? -5.064 -4.754 8.708 1.00 95.00 86 LEU A C 1
ATOM 690 O O . LEU A 1 86 ? -5.437 -5.169 9.806 1.00 95.00 86 LEU A O 1
ATOM 694 N N . VAL A 1 87 ? -5.829 -3.987 7.926 1.00 96.12 87 VAL A N 1
ATOM 695 C CA . VAL A 1 87 ? -7.189 -3.555 8.296 1.00 96.12 87 VAL A CA 1
ATOM 696 C C . VAL A 1 87 ? -8.193 -4.701 8.187 1.00 96.12 87 VAL A C 1
ATOM 698 O O . VAL A 1 87 ? -9.004 -4.883 9.087 1.00 96.12 87 VAL A O 1
ATOM 701 N N . LEU A 1 88 ? -8.142 -5.491 7.115 1.00 94.69 88 LEU A N 1
ATOM 702 C CA . LEU A 1 88 ? -9.174 -6.489 6.831 1.00 94.69 88 LEU A CA 1
ATOM 703 C C . LEU A 1 88 ? -8.936 -7.821 7.546 1.00 94.69 88 LEU A C 1
ATOM 705 O O . LEU A 1 88 ? -9.882 -8.427 8.039 1.00 94.69 88 LEU A O 1
ATOM 709 N N . LYS A 1 89 ? -7.684 -8.293 7.614 1.00 93.81 89 LYS A N 1
ATOM 710 C CA . LYS A 1 89 ? -7.369 -9.615 8.185 1.00 93.81 89 LYS A CA 1
ATOM 711 C C . LYS A 1 89 ? -6.952 -9.550 9.646 1.00 93.81 89 LYS A C 1
ATOM 713 O O . LYS A 1 89 ? -7.293 -10.439 10.417 1.00 93.81 89 LYS A O 1
ATOM 718 N N . HIS A 1 90 ? -6.182 -8.537 10.032 1.00 93.38 90 HIS A N 1
ATOM 719 C CA . HIS A 1 90 ? -5.527 -8.529 11.341 1.00 93.38 90 HIS A CA 1
ATOM 720 C C . HIS A 1 90 ? -6.249 -7.679 12.383 1.00 93.38 90 HIS A C 1
ATOM 722 O O . HIS A 1 90 ? -6.397 -8.125 13.521 1.00 93.38 90 HIS A O 1
ATOM 728 N N . LEU A 1 91 ? -6.745 -6.501 12.006 1.00 93.69 91 LEU A N 1
ATOM 729 C CA . LEU A 1 91 ? -7.441 -5.593 12.917 1.00 93.69 91 LEU A CA 1
ATOM 730 C C . LEU A 1 91 ? -8.646 -6.254 13.628 1.00 93.69 91 LEU A C 1
ATOM 732 O O . LEU A 1 91 ? -8.722 -6.122 14.850 1.00 93.69 91 LEU A O 1
ATOM 736 N N . PRO A 1 92 ? -9.520 -7.040 12.956 1.00 93.81 92 PRO A N 1
ATOM 737 C CA . PRO A 1 92 ? -10.670 -7.671 13.614 1.00 93.81 92 PRO A CA 1
ATOM 738 C C . PRO A 1 92 ? -10.281 -8.772 14.607 1.00 93.81 92 PRO A C 1
ATOM 740 O O . PRO A 1 92 ? -11.063 -9.124 15.483 1.00 93.81 92 PRO A O 1
ATOM 743 N N . THR A 1 93 ? -9.066 -9.323 14.490 1.00 93.94 93 THR A N 1
ATOM 744 C CA . THR A 1 93 ? -8.569 -10.383 15.386 1.00 93.94 93 THR A CA 1
ATOM 745 C C . THR A 1 93 ? -8.021 -9.848 16.709 1.00 93.94 93 THR A C 1
ATOM 747 O O . THR A 1 93 ? -7.634 -10.631 17.579 1.00 93.94 93 THR A O 1
ATOM 750 N N . HIS A 1 94 ? -7.943 -8.525 16.866 1.00 94.75 94 HIS A N 1
ATOM 751 C CA . HIS A 1 94 ? -7.397 -7.896 18.058 1.00 94.75 94 HIS A CA 1
ATOM 752 C C . HIS A 1 94 ? -8.417 -7.913 19.215 1.00 94.75 94 HIS A C 1
ATOM 754 O O . HIS A 1 94 ? -9.575 -7.557 18.999 1.00 94.75 94 HIS A O 1
ATOM 760 N N . PRO A 1 95 ? -8.021 -8.243 20.461 1.00 94.44 95 PRO A N 1
ATOM 761 C CA . PRO A 1 95 ? -8.958 -8.343 21.589 1.00 94.44 95 PRO A CA 1
ATOM 762 C C . PRO A 1 95 ? -9.676 -7.022 21.898 1.00 94.44 95 PRO A C 1
ATOM 764 O O . PRO A 1 95 ? -10.838 -7.005 22.289 1.00 94.44 95 PRO A O 1
ATOM 767 N N . GLU A 1 96 ? -8.997 -5.895 21.690 1.00 95.00 96 GLU A N 1
ATOM 768 C CA . GLU A 1 96 ? -9.555 -4.561 21.943 1.00 95.00 96 GLU A CA 1
ATOM 769 C C . GLU A 1 96 ? -10.399 -4.010 20.788 1.00 95.00 96 GLU A C 1
ATOM 771 O O . GLU A 1 96 ? -10.923 -2.904 20.901 1.00 95.00 96 GLU A O 1
ATOM 776 N N . TYR A 1 97 ? -10.534 -4.750 19.680 1.00 94.50 97 TYR A N 1
ATOM 777 C CA . TYR A 1 97 ? -11.184 -4.256 18.465 1.00 94.50 97 TYR A CA 1
ATOM 778 C C . TYR A 1 97 ? -12.615 -3.774 18.722 1.00 94.50 97 TYR A C 1
ATOM 780 O O . TYR A 1 97 ? -13.017 -2.748 18.188 1.00 94.50 97 TYR A O 1
ATOM 788 N N . ASN A 1 98 ? -13.368 -4.468 19.579 1.00 94.50 98 ASN A N 1
ATOM 789 C CA . ASN A 1 98 ? -14.777 -4.165 19.846 1.00 94.50 98 ASN A CA 1
ATOM 790 C C . ASN A 1 98 ? -15.014 -3.074 20.901 1.00 94.50 98 ASN A C 1
ATOM 792 O O . ASN A 1 98 ? -16.170 -2.766 21.193 1.00 94.50 98 ASN A O 1
ATOM 796 N N . LYS A 1 99 ? -13.964 -2.464 21.466 1.00 96.19 99 LYS A N 1
ATOM 797 C CA . LYS A 1 99 ? -14.132 -1.376 22.439 1.00 96.19 99 LYS A CA 1
ATOM 798 C C . LYS A 1 99 ? -14.762 -0.148 21.768 1.00 96.19 99 LYS A C 1
ATOM 800 O O . LYS A 1 99 ? -14.393 0.229 20.654 1.00 96.19 99 LYS A O 1
ATOM 805 N N . HIS A 1 100 ? -15.705 0.495 22.460 1.00 95.75 100 HIS A N 1
ATOM 806 C CA . HIS A 1 100 ? -16.423 1.662 21.934 1.00 95.75 100 HIS A CA 1
ATOM 807 C C . HIS A 1 100 ? -15.497 2.867 21.699 1.00 95.75 100 HIS A C 1
ATOM 809 O O . HIS A 1 100 ? -15.711 3.630 20.760 1.00 95.75 100 HIS A O 1
ATOM 815 N N . GLU A 1 101 ? -14.439 2.993 22.506 1.00 96.38 101 GLU A N 1
ATOM 816 C CA . GLU A 1 101 ? -13.412 4.037 22.396 1.00 96.38 101 GLU A CA 1
ATOM 817 C C . GLU A 1 101 ? -12.811 4.122 20.988 1.00 96.38 101 GLU A C 1
ATOM 819 O O . GLU A 1 101 ? -12.619 5.218 20.481 1.00 96.38 101 GLU A O 1
ATOM 824 N N . PHE A 1 102 ? -12.616 2.976 20.324 1.00 96.00 102 PHE A N 1
ATOM 825 C CA . PHE A 1 102 ? -11.981 2.893 19.006 1.00 96.00 102 PHE A CA 1
ATOM 826 C C . PHE A 1 102 ? -12.966 2.861 17.837 1.00 96.00 102 PHE A C 1
ATOM 828 O O . PHE A 1 102 ? -12.594 2.548 16.705 1.00 96.00 102 PHE A O 1
ATOM 835 N N . ARG A 1 103 ? -14.259 3.107 18.077 1.00 95.81 103 ARG A N 1
ATOM 836 C CA . ARG A 1 103 ? -15.273 3.055 17.013 1.00 95.81 103 ARG A CA 1
ATOM 837 C C . ARG A 1 103 ? -14.961 4.050 15.894 1.00 95.81 103 ARG A C 1
ATOM 839 O O . ARG A 1 103 ? -14.976 3.668 14.730 1.00 95.81 103 ARG A O 1
ATOM 846 N N . ARG A 1 104 ? -14.605 5.287 16.249 1.00 96.69 104 ARG A N 1
ATOM 847 C CA . ARG A 1 104 ? -14.317 6.350 15.274 1.00 96.69 104 ARG A CA 1
ATOM 848 C C . ARG A 1 104 ? -13.086 6.031 14.427 1.00 96.69 104 ARG A C 1
ATOM 850 O O . ARG A 1 104 ? -13.131 6.198 13.210 1.00 96.69 104 ARG A O 1
ATOM 857 N N . GLU A 1 105 ? -12.004 5.547 15.038 1.00 96.50 105 GLU A N 1
ATOM 858 C CA . GLU A 1 105 ? -10.808 5.144 14.297 1.00 96.50 105 GLU A CA 1
ATOM 859 C C . GLU A 1 105 ? -11.095 3.966 13.368 1.00 96.50 105 GLU A C 1
ATOM 861 O O . GLU A 1 105 ? -10.643 3.993 12.225 1.00 96.50 105 GLU A O 1
ATOM 866 N N . ARG A 1 106 ? -11.875 2.969 13.818 1.00 95.81 106 ARG A N 1
ATOM 867 C CA . ARG A 1 106 ? -12.290 1.823 12.991 1.00 95.81 106 ARG A CA 1
ATOM 868 C C . ARG A 1 106 ? -13.049 2.256 11.745 1.00 95.81 106 ARG A C 1
ATOM 870 O O . ARG A 1 106 ? -12.717 1.790 10.655 1.00 95.81 106 ARG A O 1
ATOM 877 N N . ASP A 1 107 ? -14.020 3.150 11.896 1.00 96.25 107 ASP A N 1
ATOM 878 C CA . ASP A 1 107 ? -14.811 3.658 10.774 1.00 96.25 107 ASP A CA 1
ATOM 879 C C . ASP A 1 107 ? -13.897 4.393 9.777 1.00 96.25 107 ASP A C 1
ATOM 881 O O . ASP A 1 107 ? -13.899 4.095 8.580 1.00 96.25 107 ASP A O 1
ATOM 885 N N . LYS A 1 108 ? -13.001 5.254 10.282 1.00 97.19 108 LYS A N 1
ATOM 886 C CA . LYS A 1 108 ? -12.006 5.973 9.470 1.00 97.19 108 LYS A CA 1
ATOM 887 C C . LYS A 1 108 ? -11.088 5.027 8.688 1.00 97.19 108 LYS A C 1
ATOM 889 O O . LYS A 1 108 ? -10.898 5.217 7.486 1.00 97.19 108 LYS A O 1
ATOM 894 N N . VAL A 1 109 ? -10.486 4.022 9.335 1.00 97.06 109 VAL A N 1
ATOM 895 C CA . VAL A 1 109 ? -9.590 3.088 8.624 1.00 97.06 109 VAL A CA 1
ATOM 896 C C . VAL A 1 109 ? -10.341 2.183 7.653 1.00 97.06 109 VAL A C 1
ATOM 898 O O . VAL A 1 109 ? -9.774 1.799 6.635 1.00 97.06 109 VAL A O 1
ATOM 901 N N . SER A 1 110 ? -11.615 1.889 7.916 1.00 95.81 110 SER A N 1
ATOM 902 C CA . SER A 1 110 ? -12.452 1.102 7.007 1.00 95.81 110 SER A CA 1
ATOM 903 C C . SER A 1 110 ? -12.753 1.867 5.717 1.00 95.81 110 SER A C 1
ATOM 905 O O . SER A 1 110 ? -12.589 1.312 4.632 1.00 95.81 110 SER A O 1
ATOM 907 N N . GLU A 1 111 ? -13.100 3.155 5.799 1.00 97.31 111 GLU A N 1
ATOM 908 C CA . GLU A 1 111 ? -13.285 4.000 4.607 1.00 97.31 111 GLU A CA 1
ATOM 909 C C . GLU A 1 111 ? -11.981 4.190 3.818 1.00 97.31 111 GLU A C 1
ATOM 911 O O . GLU A 1 111 ? -11.943 4.080 2.587 1.00 97.31 111 GLU A O 1
ATOM 916 N N . ASN A 1 112 ? -10.867 4.385 4.525 1.00 97.25 112 ASN A N 1
ATOM 917 C CA . ASN A 1 112 ? -9.552 4.455 3.894 1.00 97.25 112 ASN A CA 1
ATOM 918 C C . ASN A 1 112 ? -9.163 3.134 3.213 1.00 97.25 112 ASN A C 1
ATOM 920 O O . ASN A 1 112 ? -8.517 3.162 2.166 1.00 97.25 112 ASN A O 1
ATOM 924 N N . ALA A 1 113 ? -9.557 1.983 3.766 1.00 97.31 113 ALA A N 1
ATOM 925 C CA . ALA A 1 113 ? -9.294 0.681 3.159 1.00 97.31 113 ALA A CA 1
ATOM 926 C C . ALA A 1 113 ? -10.067 0.498 1.848 1.00 97.31 113 ALA A C 1
ATOM 928 O O . ALA A 1 113 ? -9.489 -0.009 0.890 1.00 97.31 113 ALA A O 1
ATOM 929 N N . LYS A 1 114 ? -11.316 0.979 1.758 1.00 96.88 114 LYS A N 1
ATOM 930 C CA . LYS A 1 114 ? -12.067 1.007 0.488 1.00 96.88 114 LYS A CA 1
ATOM 931 C C . LYS A 1 114 ? -11.336 1.841 -0.565 1.00 96.88 114 LYS A C 1
ATOM 933 O O . LYS A 1 114 ? -11.100 1.370 -1.671 1.00 96.88 114 LYS A O 1
ATOM 938 N N . SER A 1 115 ? -10.889 3.039 -0.187 1.00 96.56 115 SER A N 1
ATOM 939 C CA . SER A 1 115 ? -10.107 3.903 -1.082 1.00 96.56 115 SER A CA 1
ATOM 940 C C . SER A 1 115 ? -8.788 3.247 -1.518 1.00 96.56 115 SER A C 1
ATOM 942 O O . SER A 1 115 ? -8.401 3.330 -2.681 1.00 96.56 115 SER A O 1
ATOM 944 N N . ALA A 1 116 ? -8.097 2.563 -0.600 1.00 97.25 116 ALA A N 1
ATOM 945 C CA . ALA A 1 116 ? -6.868 1.829 -0.896 1.00 97.25 116 ALA A CA 1
ATOM 946 C C . ALA A 1 116 ? -7.108 0.649 -1.852 1.00 97.25 116 ALA A C 1
ATOM 948 O O . ALA A 1 116 ? -6.297 0.431 -2.749 1.00 97.25 116 ALA A O 1
ATOM 949 N N . LEU A 1 117 ? -8.220 -0.078 -1.704 1.00 97.56 117 LEU A N 1
ATOM 950 C CA . LEU A 1 117 ? -8.618 -1.145 -2.626 1.00 97.56 117 LEU A CA 1
ATOM 951 C C . LEU A 1 117 ? -8.826 -0.610 -4.046 1.00 97.56 117 LEU A C 1
ATOM 953 O O . LEU A 1 117 ? -8.230 -1.144 -4.977 1.00 97.56 117 LEU A O 1
ATOM 957 N N . SER A 1 118 ? -9.557 0.497 -4.208 1.00 96.44 118 SER A N 1
ATOM 958 C CA . SER A 1 118 ? -9.724 1.127 -5.526 1.00 96.44 118 SER A CA 1
ATOM 959 C C . SER A 1 118 ? -8.386 1.560 -6.140 1.00 96.44 118 SER A C 1
ATOM 961 O O . SER A 1 118 ? -8.198 1.489 -7.353 1.00 96.44 118 SER A O 1
ATOM 963 N N . MET A 1 119 ? -7.417 1.984 -5.321 1.00 96.31 119 MET A N 1
ATOM 964 C CA . MET A 1 119 ? -6.068 2.285 -5.811 1.00 96.31 119 MET A CA 1
ATOM 965 C C . MET A 1 119 ? -5.311 1.028 -6.250 1.00 96.31 119 MET A C 1
ATOM 967 O O . MET A 1 119 ? -4.642 1.060 -7.282 1.00 96.31 119 MET A O 1
ATOM 971 N N . LEU A 1 120 ? -5.427 -0.082 -5.516 1.00 96.62 120 LEU A N 1
ATOM 972 C CA . LEU A 1 120 ? -4.812 -1.359 -5.894 1.00 96.62 120 LEU A CA 1
ATOM 973 C C . LEU A 1 120 ? -5.358 -1.878 -7.226 1.00 96.62 120 LEU A C 1
ATOM 975 O O . LEU A 1 120 ? -4.567 -2.279 -8.077 1.00 96.62 120 LEU A O 1
ATOM 979 N N . GLU A 1 121 ? -6.673 -1.801 -7.435 1.00 96.25 121 GLU A N 1
ATOM 980 C CA . GLU A 1 121 ? -7.329 -2.191 -8.692 1.00 96.25 121 GLU A CA 1
ATOM 981 C C . GLU A 1 121 ? -6.808 -1.389 -9.889 1.00 96.25 121 GLU A C 1
ATOM 983 O O . GLU A 1 121 ? -6.619 -1.937 -10.973 1.00 96.25 121 GLU A O 1
ATOM 988 N N . ARG A 1 122 ? -6.505 -0.100 -9.691 1.00 95.62 122 ARG A N 1
ATOM 989 C CA . ARG A 1 122 ? -5.920 0.760 -10.731 1.00 95.62 122 ARG A CA 1
ATOM 990 C C . ARG A 1 122 ? -4.439 0.475 -10.979 1.00 95.62 122 ARG A C 1
ATOM 992 O O . ARG A 1 122 ? -3.988 0.552 -12.119 1.00 95.62 122 ARG A O 1
ATOM 999 N N . LEU A 1 123 ? -3.672 0.172 -9.932 1.00 94.69 123 LEU A N 1
ATOM 1000 C CA . LEU A 1 123 ? -2.227 -0.069 -10.030 1.00 94.69 123 LEU A CA 1
ATOM 1001 C C . LEU A 1 123 ? -1.892 -1.454 -10.593 1.00 94.69 123 LEU A C 1
ATOM 1003 O O . LEU A 1 123 ? -0.892 -1.599 -11.295 1.00 94.69 123 LEU A O 1
ATOM 1007 N N . GLN A 1 124 ? -2.713 -2.465 -10.308 1.00 95.00 124 GLN A N 1
ATOM 1008 C CA . GLN A 1 124 ? -2.472 -3.849 -10.710 1.00 95.00 124 GLN A CA 1
ATOM 1009 C C . GLN A 1 124 ? -2.272 -4.043 -12.226 1.00 95.00 124 GLN A C 1
ATOM 1011 O O . GLN A 1 124 ? -1.254 -4.639 -12.592 1.00 95.00 124 GLN A O 1
ATOM 1016 N N . PRO A 1 125 ? -3.157 -3.560 -13.127 1.00 96.00 125 PRO A N 1
ATOM 1017 C CA . PRO A 1 125 ? -2.959 -3.738 -14.566 1.00 96.00 125 PRO A CA 1
ATOM 1018 C C . PRO A 1 125 ? -1.705 -3.014 -15.063 1.00 96.00 125 PRO A C 1
ATOM 1020 O O . PRO A 1 125 ? -0.966 -3.570 -15.871 1.00 96.00 125 PRO A O 1
ATOM 1023 N N . VAL A 1 126 ? -1.419 -1.823 -14.522 1.00 94.00 126 VAL A N 1
ATOM 1024 C CA . VAL A 1 126 ? -0.215 -1.059 -14.867 1.00 94.00 126 VAL A CA 1
ATOM 1025 C C . VAL A 1 126 ? 1.025 -1.863 -14.494 1.00 94.00 126 VAL A C 1
ATOM 1027 O O . VAL A 1 126 ? 1.857 -2.124 -15.350 1.00 94.00 126 VAL A O 1
ATOM 1030 N N . LEU A 1 127 ? 1.144 -2.318 -13.246 1.00 94.00 127 LEU A N 1
ATOM 1031 C CA . LEU A 1 127 ? 2.305 -3.089 -12.789 1.00 94.00 127 LEU A CA 1
ATOM 1032 C C . LEU A 1 127 ? 2.472 -4.417 -13.530 1.00 94.00 127 LEU A C 1
ATOM 1034 O O . LEU A 1 127 ? 3.602 -4.809 -13.808 1.00 94.00 127 LEU A O 1
ATOM 1038 N N . LYS A 1 128 ? 1.370 -5.088 -13.883 1.00 94.81 128 LYS A N 1
ATOM 1039 C CA . LYS A 1 128 ? 1.413 -6.318 -14.678 1.00 94.81 128 LYS A CA 1
ATOM 1040 C C . LYS A 1 128 ? 2.000 -6.062 -16.063 1.00 94.81 128 LYS A C 1
ATOM 1042 O O . LYS A 1 128 ? 2.969 -6.719 -16.428 1.00 94.81 128 LYS A O 1
ATOM 1047 N N . GLN A 1 129 ? 1.466 -5.070 -16.779 1.00 93.88 129 GLN A N 1
ATOM 1048 C CA . GLN A 1 129 ? 2.016 -4.651 -18.065 1.00 93.88 129 GLN A CA 1
ATOM 1049 C C . GLN A 1 129 ? 3.499 -4.298 -17.915 1.00 93.88 129 GLN A C 1
ATOM 1051 O O . GLN A 1 129 ? 4.320 -4.715 -18.729 1.00 93.88 129 GLN A O 1
ATOM 1056 N N . ARG A 1 130 ? 3.868 -3.611 -16.824 1.00 91.44 130 ARG A N 1
ATOM 1057 C CA . ARG A 1 130 ? 5.267 -3.268 -16.591 1.00 91.44 130 ARG A CA 1
ATOM 1058 C C . ARG A 1 130 ? 6.171 -4.481 -16.413 1.00 91.44 130 ARG A C 1
ATOM 1060 O O . ARG A 1 130 ? 7.260 -4.576 -16.964 1.00 91.44 130 ARG A O 1
ATOM 1067 N N . HIS A 1 131 ? 5.733 -5.451 -15.639 1.00 94.31 131 HIS A N 1
ATOM 1068 C CA . HIS A 1 131 ? 6.531 -6.650 -15.479 1.00 94.31 131 HIS A CA 1
ATOM 1069 C C . HIS A 1 131 ? 6.681 -7.409 -16.812 1.00 94.31 131 HIS A C 1
ATOM 1071 O O . HIS A 1 131 ? 7.768 -7.882 -17.133 1.00 94.31 131 HIS A O 1
ATOM 1077 N N . GLU A 1 132 ? 5.632 -7.453 -17.635 1.00 93.94 132 GLU A N 1
ATOM 1078 C CA . GLU A 1 132 ? 5.662 -8.118 -18.942 1.00 93.94 132 GLU A CA 1
ATOM 1079 C C . GLU A 1 132 ? 6.647 -7.473 -19.930 1.00 93.94 132 GLU A C 1
ATOM 1081 O O . GLU A 1 132 ? 7.419 -8.194 -20.567 1.00 93.94 132 GLU A O 1
ATOM 1086 N N . GLU A 1 133 ? 6.677 -6.140 -20.072 1.00 91.81 133 GLU A N 1
ATOM 1087 C CA . GLU A 1 133 ? 7.653 -5.510 -20.985 1.00 91.81 133 GLU A CA 1
ATOM 1088 C C . GLU A 1 133 ? 9.081 -5.617 -20.426 1.00 91.81 133 GLU A C 1
ATOM 1090 O O . GLU A 1 133 ? 10.029 -5.742 -21.200 1.00 91.81 133 GLU A O 1
ATOM 1095 N N . TYR A 1 134 ? 9.247 -5.669 -19.098 1.00 92.06 134 TYR A N 1
ATOM 1096 C CA . TYR A 1 134 ? 10.551 -5.894 -18.467 1.00 92.06 134 TYR A CA 1
ATOM 1097 C C . TYR A 1 134 ? 11.098 -7.284 -18.796 1.00 92.06 134 TYR A C 1
ATOM 1099 O O . TYR A 1 134 ? 12.260 -7.416 -19.177 1.00 92.06 134 TYR A O 1
ATOM 1107 N N . VAL A 1 135 ? 10.258 -8.319 -18.710 1.00 92.81 135 VAL A N 1
ATOM 1108 C CA . VAL A 1 135 ? 10.636 -9.690 -19.080 1.00 92.81 135 VAL A CA 1
ATOM 1109 C C . VAL A 1 135 ? 11.012 -9.768 -20.562 1.00 92.81 135 VAL A C 1
ATOM 1111 O O . VAL A 1 135 ? 12.085 -10.277 -20.882 1.00 92.81 135 VAL A O 1
ATOM 1114 N N . LYS A 1 136 ? 10.210 -9.174 -21.457 1.00 92.06 136 LYS A N 1
ATOM 1115 C CA . LYS A 1 136 ? 10.533 -9.098 -22.897 1.00 92.06 136 LYS A CA 1
ATOM 1116 C C . LYS A 1 136 ? 11.863 -8.388 -23.155 1.00 92.06 136 LYS A C 1
ATOM 1118 O O . LYS A 1 136 ? 12.660 -8.833 -23.979 1.00 92.06 136 LYS A O 1
ATOM 1123 N N . TYR A 1 137 ? 12.129 -7.297 -22.438 1.00 90.00 137 TYR A N 1
ATOM 1124 C CA . TYR A 1 137 ? 13.406 -6.595 -22.515 1.00 90.00 137 TYR A CA 1
ATOM 1125 C C . TYR A 1 137 ? 14.566 -7.506 -22.090 1.00 90.00 137 TYR A C 1
ATOM 1127 O O . TYR A 1 137 ? 15.543 -7.622 -22.826 1.00 90.00 137 TYR A O 1
ATOM 1135 N N . LEU A 1 138 ? 14.448 -8.218 -20.966 1.00 89.75 138 LEU A N 1
ATOM 1136 C CA . LEU A 1 138 ? 15.479 -9.157 -20.511 1.00 89.75 138 LEU A CA 1
ATOM 1137 C C . LEU A 1 138 ? 15.738 -10.306 -21.497 1.00 89.75 138 LEU A C 1
ATOM 1139 O O . LEU A 1 138 ? 16.873 -10.770 -21.600 1.00 89.75 138 LEU A O 1
ATOM 1143 N N . GLU A 1 139 ? 14.714 -10.767 -22.212 1.00 90.19 139 GLU A N 1
ATOM 1144 C CA . GLU A 1 139 ? 14.847 -11.770 -23.276 1.00 90.19 139 GLU A CA 1
ATOM 1145 C C . GLU A 1 139 ? 15.548 -11.214 -24.519 1.00 90.19 139 GLU A C 1
ATOM 1147 O O . GLU A 1 139 ? 16.299 -11.935 -25.176 1.00 90.19 139 GLU A O 1
ATOM 1152 N N . SER A 1 140 ? 15.344 -9.929 -24.824 1.00 89.69 140 SER A N 1
ATOM 1153 C CA . SER A 1 140 ? 15.980 -9.260 -25.963 1.00 89.69 140 SER A CA 1
ATOM 1154 C C . SER A 1 140 ? 17.468 -8.975 -25.757 1.00 89.69 140 SER A C 1
ATOM 1156 O O . SER A 1 140 ? 18.207 -8.845 -26.734 1.00 89.69 140 SER A O 1
ATOM 1158 N N . ILE A 1 141 ? 17.926 -8.885 -24.502 1.00 89.00 141 ILE A N 1
ATOM 1159 C CA . ILE A 1 141 ? 19.345 -8.696 -24.205 1.00 89.00 141 ILE A CA 1
ATOM 1160 C C . ILE A 1 141 ? 20.080 -9.967 -24.649 1.00 89.00 141 ILE A C 1
ATOM 1162 O O . ILE A 1 141 ? 19.826 -11.039 -24.088 1.00 89.00 141 ILE A O 1
ATOM 1166 N N . PRO A 1 142 ? 21.013 -9.882 -25.620 1.00 84.12 142 PRO A 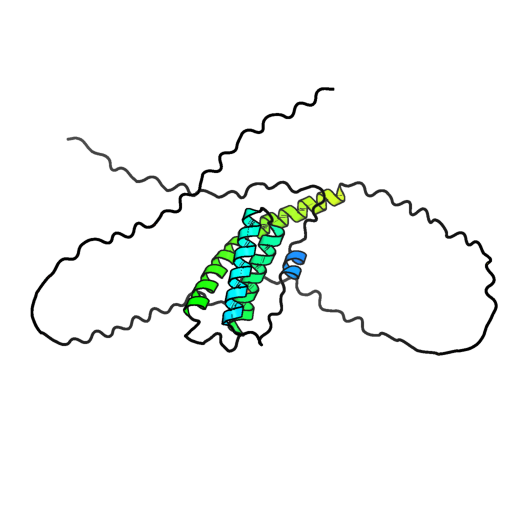N 1
ATOM 1167 C CA . PRO A 1 142 ? 21.780 -11.036 -26.045 1.00 84.12 142 PRO A CA 1
ATOM 1168 C C . PRO A 1 142 ? 22.563 -11.533 -24.839 1.00 84.12 142 PRO A C 1
ATOM 1170 O O . PRO A 1 142 ? 23.515 -10.892 -24.390 1.00 84.12 142 PRO A O 1
ATOM 1173 N N . ARG A 1 143 ? 22.142 -12.675 -24.286 1.00 79.19 143 ARG A N 1
ATOM 1174 C CA . ARG A 1 143 ? 22.914 -13.343 -23.245 1.00 79.19 143 ARG A CA 1
ATOM 1175 C C . ARG A 1 143 ? 24.272 -13.615 -23.876 1.00 79.19 143 ARG A C 1
ATOM 1177 O O . ARG A 1 143 ? 24.304 -14.332 -24.884 1.00 79.19 143 ARG A O 1
ATOM 1184 N N . PRO A 1 144 ? 25.375 -13.045 -23.348 1.00 75.31 144 PRO A N 1
ATOM 1185 C CA . PRO A 1 144 ? 26.687 -13.458 -23.796 1.00 75.31 144 PRO A CA 1
ATOM 1186 C C . PRO A 1 144 ? 26.662 -14.968 -23.648 1.00 75.31 144 PRO A C 1
ATOM 1188 O O . PRO A 1 144 ? 26.338 -15.459 -22.562 1.00 75.31 144 PRO A O 1
ATOM 1191 N N . LYS A 1 145 ? 26.877 -15.702 -24.749 1.00 70.56 145 LYS A N 1
ATOM 1192 C CA . LYS A 1 145 ? 27.108 -17.138 -24.658 1.00 70.56 145 LYS A CA 1
ATOM 1193 C C . LYS A 1 145 ? 28.248 -17.215 -23.674 1.00 70.56 145 LYS A C 1
ATOM 1195 O O . LYS A 1 145 ? 29.359 -16.811 -24.012 1.00 70.56 145 LYS A O 1
ATO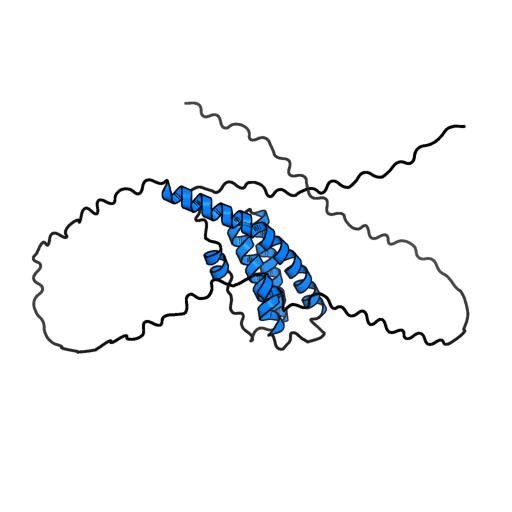M 1200 N N . ALA A 1 146 ? 27.944 -17.594 -22.438 1.00 63.09 146 ALA A N 1
ATOM 1201 C CA . ALA A 1 146 ? 28.962 -17.888 -21.477 1.00 63.09 146 ALA A CA 1
ATOM 1202 C C . ALA A 1 146 ? 29.657 -19.071 -22.130 1.00 63.09 146 ALA A C 1
ATOM 1204 O O . ALA A 1 146 ? 29.242 -20.218 -21.981 1.00 63.09 146 ALA A O 1
ATOM 1205 N N . SER A 1 147 ? 30.708 -18.793 -22.905 1.00 61.22 147 SER A N 1
ATOM 1206 C CA . SER A 1 147 ? 31.838 -19.674 -22.908 1.00 61.22 147 SER A CA 1
ATOM 1207 C C . SER A 1 147 ? 32.243 -19.634 -21.449 1.00 61.22 147 SER A C 1
ATOM 1209 O O . SER A 1 147 ? 33.041 -18.803 -21.013 1.00 61.22 147 SER A O 1
ATOM 1211 N N . VAL A 1 148 ? 31.618 -20.514 -20.670 1.00 63.22 148 VAL A N 1
ATOM 1212 C CA . VAL A 1 148 ? 32.253 -21.177 -19.558 1.00 63.22 148 VAL A CA 1
ATOM 1213 C C . VAL A 1 148 ? 33.452 -21.838 -20.224 1.00 63.22 148 VAL A C 1
ATOM 1215 O O . VAL A 1 148 ? 33.456 -23.022 -20.537 1.00 63.22 148 VAL A O 1
ATOM 1218 N N . SER A 1 149 ? 34.454 -21.014 -20.550 1.00 57.97 149 SER A N 1
ATOM 1219 C CA . SER A 1 149 ? 35.828 -21.416 -20.574 1.00 57.97 149 SER A CA 1
ATOM 1220 C C . SER A 1 149 ? 35.976 -21.865 -19.149 1.00 57.97 149 SER A C 1
ATOM 1222 O O . SER A 1 149 ? 36.128 -21.070 -18.219 1.00 57.97 149 SER A O 1
ATOM 1224 N N . THR A 1 150 ? 35.728 -23.156 -18.973 1.00 58.25 150 THR A N 1
ATOM 1225 C CA . THR A 1 150 ? 36.345 -23.941 -17.948 1.00 58.25 150 THR A CA 1
ATOM 1226 C C . THR A 1 150 ? 37.805 -23.531 -18.033 1.00 58.25 150 THR A C 1
ATOM 1228 O O . THR A 1 150 ? 38.594 -24.129 -18.766 1.00 58.25 150 THR A O 1
ATOM 1231 N N . TYR A 1 151 ? 38.169 -22.493 -17.277 1.00 55.72 151 TYR A N 1
ATOM 1232 C CA . TYR A 1 151 ? 39.399 -22.492 -16.531 1.00 55.72 151 TYR A CA 1
ATOM 1233 C C . TYR A 1 151 ? 39.300 -23.775 -15.728 1.00 55.72 151 TYR A C 1
ATOM 1235 O O . TYR A 1 151 ? 38.832 -23.814 -14.592 1.00 55.72 151 TYR A O 1
ATOM 1243 N N . SER A 1 152 ? 39.634 -24.870 -16.415 1.00 59.16 152 SER A N 1
ATOM 1244 C CA . SER A 1 152 ? 40.078 -26.078 -15.800 1.00 59.16 152 SER A CA 1
ATOM 1245 C C . SER A 1 152 ? 41.110 -25.559 -14.829 1.00 59.16 152 SER A C 1
ATOM 1247 O O . SER A 1 152 ? 42.092 -24.900 -15.183 1.00 59.16 152 SER A O 1
ATOM 1249 N N . THR A 1 153 ? 40.789 -25.728 -13.562 1.00 56.41 153 THR A N 1
ATOM 1250 C CA . THR A 1 153 ? 41.761 -25.699 -12.504 1.00 56.41 153 THR A CA 1
ATOM 1251 C C . THR A 1 153 ? 42.805 -26.737 -12.898 1.00 56.41 153 THR A C 1
ATOM 1253 O O . THR A 1 153 ? 42.705 -27.907 -12.540 1.00 56.41 153 THR A O 1
ATOM 1256 N N . ARG A 1 154 ? 43.788 -26.314 -13.695 1.00 49.47 154 ARG A N 1
ATOM 1257 C CA . ARG A 1 154 ? 45.141 -26.843 -13.712 1.00 49.47 154 ARG A CA 1
ATOM 1258 C C . ARG A 1 154 ? 45.591 -26.596 -12.269 1.00 49.47 154 ARG A C 1
ATOM 1260 O O . ARG A 1 154 ? 46.033 -25.512 -11.931 1.00 49.47 154 ARG A O 1
ATOM 1267 N N . ARG A 1 155 ? 45.283 -27.462 -11.297 1.00 53.41 155 ARG A N 1
ATOM 1268 C CA . ARG A 1 155 ? 45.963 -28.744 -11.069 1.00 53.41 155 ARG A CA 1
ATOM 1269 C C . ARG A 1 155 ? 47.472 -28.646 -11.343 1.00 53.41 155 ARG A C 1
ATOM 1271 O O . ARG A 1 155 ? 48.081 -29.560 -11.878 1.00 53.41 155 ARG A O 1
ATOM 1278 N N . GLY A 1 156 ? 48.100 -27.545 -10.931 1.00 52.34 156 GLY A N 1
ATOM 1279 C CA . GLY A 1 156 ? 49.347 -27.657 -10.171 1.00 52.34 156 GLY A CA 1
ATOM 1280 C C . GLY A 1 156 ? 48.916 -27.952 -8.731 1.00 52.34 156 GLY A C 1
ATOM 1281 O O . GLY A 1 156 ? 48.287 -27.105 -8.117 1.00 52.34 156 GLY A O 1
ATOM 1282 N N . SER A 1 157 ? 48.940 -29.178 -8.213 1.00 57.72 157 SER A N 1
ATOM 1283 C CA . SER A 1 157 ? 50.079 -30.093 -8.071 1.00 57.72 157 SER A CA 1
ATOM 1284 C C . SER A 1 157 ? 51.223 -29.441 -7.288 1.00 57.72 157 SER A C 1
ATOM 1286 O O . SER A 1 157 ? 51.853 -28.512 -7.771 1.00 57.72 157 SER A O 1
ATOM 1288 N N . SER A 1 158 ? 51.453 -29.995 -6.093 1.00 55.78 158 SER A N 1
ATOM 1289 C CA . SER A 1 158 ? 52.584 -29.836 -5.166 1.00 55.78 158 SER A CA 1
ATOM 1290 C C . SER A 1 158 ? 52.684 -28.574 -4.295 1.00 55.78 158 SER A C 1
ATOM 1292 O O . SER A 1 158 ? 53.536 -27.720 -4.509 1.00 55.78 158 SER A O 1
ATOM 1294 N N . VAL A 1 159 ? 51.970 -28.584 -3.164 1.00 55.97 159 VAL A N 1
ATOM 1295 C CA . VAL A 1 159 ? 52.606 -28.249 -1.877 1.00 55.97 159 VAL A CA 1
ATOM 1296 C C . VAL A 1 159 ? 52.314 -29.395 -0.910 1.00 55.97 159 VAL A C 1
ATOM 1298 O O . VAL A 1 159 ? 51.183 -29.591 -0.470 1.00 55.97 159 VAL A O 1
ATOM 1301 N N . LYS A 1 160 ? 53.349 -30.197 -0.636 1.00 51.28 160 LYS A N 1
ATOM 1302 C CA . LYS A 1 160 ? 53.377 -31.210 0.425 1.00 51.28 160 LYS A CA 1
ATOM 1303 C C . LYS A 1 160 ? 53.065 -30.523 1.757 1.00 51.28 160 LYS A C 1
ATOM 1305 O O . LYS A 1 160 ? 53.881 -29.744 2.240 1.00 51.28 160 LYS A O 1
ATOM 1310 N N . ARG A 1 161 ? 51.920 -30.831 2.366 1.00 48.53 161 ARG A N 1
ATOM 1311 C CA . ARG A 1 161 ? 51.713 -30.622 3.804 1.00 48.53 161 ARG A CA 1
ATOM 1312 C C . ARG A 1 161 ? 52.114 -31.905 4.537 1.00 48.53 161 ARG A C 1
ATOM 1314 O O . ARG A 1 161 ? 51.631 -32.968 4.148 1.00 48.53 161 ARG A O 1
ATOM 1321 N N . PRO A 1 162 ? 53.007 -31.841 5.540 1.00 52.78 162 PRO A N 1
ATOM 1322 C CA . PRO A 1 162 ? 53.368 -33.009 6.320 1.00 52.78 162 PRO A CA 1
ATOM 1323 C C . PRO A 1 162 ? 52.220 -33.431 7.241 1.00 52.78 162 PRO A C 1
ATOM 1325 O O . PRO A 1 162 ? 51.510 -32.616 7.826 1.00 52.78 162 PRO A O 1
ATOM 1328 N N . SER A 1 163 ? 52.082 -34.748 7.305 1.00 57.06 163 SER A N 1
ATOM 1329 C CA . SER A 1 163 ? 51.167 -35.537 8.113 1.00 57.06 163 SER A CA 1
ATOM 1330 C C . SER A 1 163 ? 51.391 -35.337 9.615 1.00 57.06 163 SER A C 1
ATOM 1332 O O . SER A 1 163 ? 52.449 -35.692 10.127 1.00 57.06 163 SER A O 1
ATOM 1334 N N . VAL A 1 164 ? 50.356 -34.862 10.306 1.00 52.09 164 VAL A N 1
ATOM 1335 C CA . VAL A 1 164 ? 50.059 -35.080 11.734 1.00 52.09 164 VAL A CA 1
ATOM 1336 C C . VAL A 1 164 ? 48.526 -35.146 11.759 1.00 52.09 164 VAL A C 1
ATOM 1338 O O . VAL A 1 164 ? 47.876 -34.165 11.429 1.00 52.09 164 VAL A O 1
ATOM 1341 N N . GLY A 1 165 ? 47.875 -36.300 11.842 1.00 49.22 165 GLY A N 1
ATOM 1342 C CA . GLY A 1 165 ? 47.906 -37.227 12.962 1.00 49.22 165 GLY A CA 1
ATOM 1343 C C . GLY A 1 165 ? 46.528 -37.174 13.631 1.00 49.22 165 GLY A C 1
ATOM 1344 O O . GLY A 1 165 ? 46.268 -36.240 14.372 1.00 49.22 165 GLY A O 1
ATOM 1345 N N . GLY A 1 166 ? 45.673 -38.160 13.331 1.00 50.84 166 GLY A N 1
ATOM 1346 C CA . GLY A 1 166 ? 44.554 -38.609 14.173 1.00 50.84 166 GLY A CA 1
ATOM 1347 C C . GLY A 1 166 ? 43.322 -37.706 14.313 1.00 50.84 166 GLY A C 1
ATOM 1348 O O . GLY A 1 166 ? 43.367 -36.693 14.995 1.00 50.84 166 GLY A O 1
ATOM 1349 N N . MET A 1 167 ? 42.187 -38.150 13.763 1.00 44.47 167 MET A N 1
ATOM 1350 C CA . MET A 1 167 ? 41.000 -38.566 14.536 1.00 44.47 167 MET A CA 1
ATOM 1351 C C . MET A 1 167 ? 39.803 -38.752 13.600 1.00 44.47 167 MET A C 1
ATOM 1353 O O . MET A 1 167 ? 39.259 -37.796 13.050 1.00 44.47 167 MET A O 1
ATOM 1357 N N . ASP A 1 168 ? 39.390 -40.008 13.460 1.00 55.56 168 ASP A N 1
ATOM 1358 C CA . ASP A 1 168 ? 38.069 -40.395 12.991 1.00 55.56 168 ASP A CA 1
ATOM 1359 C C . ASP A 1 168 ? 36.997 -39.846 13.941 1.00 55.56 168 ASP A C 1
ATOM 1361 O O . ASP A 1 168 ? 36.990 -40.165 15.128 1.00 55.56 168 ASP A O 1
ATOM 1365 N N . MET A 1 169 ? 36.056 -39.066 13.411 1.00 53.66 169 MET A N 1
ATOM 1366 C CA . MET A 1 169 ? 34.732 -38.897 14.008 1.00 53.66 169 MET A CA 1
ATOM 1367 C C . MET A 1 169 ? 33.682 -38.922 12.900 1.00 53.66 169 MET A C 1
ATOM 1369 O O . MET A 1 169 ? 33.380 -37.926 12.244 1.00 53.66 169 MET A O 1
ATOM 1373 N N . MET A 1 170 ? 33.138 -40.126 12.714 1.00 51.41 170 MET A N 1
ATOM 1374 C CA . MET A 1 170 ? 31.805 -40.372 12.180 1.00 51.41 170 MET A CA 1
ATOM 1375 C C . MET A 1 170 ? 30.790 -39.456 12.873 1.00 51.41 170 MET A C 1
ATOM 1377 O O . MET A 1 170 ? 30.606 -39.520 14.085 1.00 51.41 170 MET A O 1
ATOM 1381 N N . GLY A 1 171 ? 30.096 -38.643 12.085 1.00 47.41 171 GLY A N 1
ATOM 1382 C CA . GLY A 1 171 ? 28.959 -37.844 12.524 1.00 47.41 171 GLY A CA 1
ATOM 1383 C C . GLY A 1 171 ? 27.976 -37.719 11.374 1.00 47.41 171 GLY A C 1
ATOM 1384 O O . GLY A 1 171 ? 28.036 -36.773 10.595 1.00 47.41 171 GLY A O 1
ATOM 1385 N N . ALA A 1 172 ? 27.126 -38.734 11.241 1.00 50.75 172 ALA A N 1
ATOM 1386 C CA . ALA A 1 172 ? 26.033 -38.806 10.290 1.00 50.75 172 ALA A CA 1
ATOM 1387 C C . ALA A 1 172 ? 25.093 -37.598 10.435 1.00 50.75 172 ALA A C 1
ATOM 1389 O O . ALA A 1 172 ? 24.460 -37.421 11.471 1.00 50.75 172 ALA A O 1
ATOM 1390 N N . TRP A 1 173 ? 24.963 -36.809 9.371 1.00 54.91 173 TRP A N 1
ATOM 1391 C CA . TRP A 1 173 ? 23.855 -35.873 9.195 1.00 54.91 173 TRP A CA 1
ATOM 1392 C C . TRP A 1 173 ? 23.008 -36.359 8.021 1.00 54.91 173 TRP A C 1
ATOM 1394 O O . TRP A 1 173 ? 23.180 -35.944 6.877 1.00 54.91 173 TRP A O 1
ATOM 1404 N N . GLN A 1 174 ? 22.114 -37.302 8.321 1.00 52.44 174 GLN A N 1
ATOM 1405 C CA . GLN A 1 174 ? 20.941 -37.594 7.504 1.00 52.44 174 GLN A CA 1
ATOM 1406 C C . GLN A 1 174 ? 19.929 -36.471 7.737 1.00 52.44 174 GLN A C 1
ATOM 1408 O O . GLN A 1 174 ? 19.271 -36.425 8.772 1.00 52.44 174 GLN A O 1
ATOM 1413 N N . HIS A 1 175 ? 19.827 -35.553 6.780 1.00 47.91 175 HIS A N 1
ATOM 1414 C CA . HIS A 1 175 ? 18.664 -34.683 6.654 1.00 47.91 175 HIS A CA 1
ATOM 1415 C C . HIS A 1 175 ? 17.733 -35.280 5.602 1.00 47.91 175 HIS A C 1
ATOM 1417 O O . HIS A 1 175 ? 17.847 -35.015 4.408 1.00 47.91 175 HIS A O 1
ATOM 1423 N N . ASP A 1 176 ? 16.839 -36.128 6.097 1.00 44.75 176 ASP A N 1
ATOM 1424 C CA . ASP A 1 176 ? 15.578 -36.473 5.457 1.00 44.75 176 ASP A CA 1
ATOM 1425 C C . ASP A 1 176 ? 14.580 -35.318 5.670 1.00 44.75 176 ASP A C 1
ATOM 1427 O O . ASP A 1 176 ? 14.652 -34.612 6.682 1.00 44.75 176 ASP A O 1
ATOM 1431 N N . GLY A 1 177 ? 13.651 -35.112 4.733 1.00 43.28 177 GLY A N 1
ATOM 1432 C CA . GLY A 1 177 ? 12.561 -34.140 4.897 1.00 43.28 177 GLY A CA 1
ATOM 1433 C C . GLY A 1 177 ? 12.419 -33.079 3.805 1.00 43.28 177 GLY A C 1
ATOM 1434 O O . GLY A 1 177 ? 12.245 -31.897 4.103 1.00 43.28 177 GLY A O 1
ATOM 1435 N N . GLY A 1 178 ? 12.428 -33.491 2.535 1.00 42.25 178 GLY A N 1
ATOM 1436 C CA . GLY A 1 178 ? 11.879 -32.700 1.430 1.00 42.25 178 GLY A CA 1
ATOM 1437 C C . GLY A 1 178 ? 10.358 -32.576 1.558 1.00 42.25 178 GLY A C 1
ATOM 1438 O O . GLY A 1 178 ? 9.609 -33.322 0.935 1.00 42.25 178 GLY A O 1
ATOM 1439 N N . GLY A 1 179 ? 9.899 -31.646 2.396 1.00 41.59 179 GLY A N 1
ATOM 1440 C CA . GLY A 1 179 ? 8.493 -31.279 2.508 1.00 41.59 179 GLY A CA 1
ATOM 1441 C C . GLY A 1 179 ? 8.015 -30.590 1.233 1.00 41.59 179 GLY A C 1
ATOM 1442 O O . GLY A 1 179 ? 8.333 -29.426 0.992 1.00 41.59 179 GLY A O 1
ATOM 1443 N N . ALA A 1 180 ? 7.228 -31.307 0.433 1.00 46.09 180 ALA A N 1
ATOM 1444 C CA . ALA A 1 180 ? 6.408 -30.749 -0.632 1.00 46.09 180 ALA A CA 1
ATOM 1445 C C . ALA A 1 180 ? 5.348 -29.820 -0.016 1.00 46.09 180 ALA A C 1
ATOM 1447 O O . ALA A 1 180 ? 4.239 -30.229 0.322 1.00 46.09 180 ALA A O 1
ATOM 1448 N N . ALA A 1 181 ? 5.709 -28.554 0.183 1.00 50.28 181 ALA A N 1
ATOM 1449 C CA . ALA A 1 181 ? 4.755 -27.510 0.509 1.00 50.28 181 ALA A CA 1
ATOM 1450 C C . ALA A 1 181 ? 3.956 -27.174 -0.757 1.00 50.28 181 ALA A C 1
ATOM 1452 O O . ALA A 1 181 ? 4.428 -26.452 -1.630 1.00 50.28 181 ALA A O 1
ATOM 1453 N N . ASN A 1 182 ? 2.764 -27.768 -0.834 1.00 47.16 182 ASN A N 1
ATOM 1454 C CA . ASN A 1 182 ? 1.597 -27.382 -1.626 1.00 47.16 182 ASN A CA 1
ATOM 1455 C C . ASN A 1 182 ? 1.745 -26.061 -2.401 1.00 47.16 182 ASN A C 1
ATOM 1457 O O . ASN A 1 182 ? 1.501 -24.974 -1.874 1.00 47.16 182 ASN A O 1
ATOM 1461 N N . SER A 1 183 ? 2.050 -26.179 -3.690 1.00 48.06 183 SER A N 1
ATOM 1462 C CA . SER A 1 183 ? 1.966 -25.123 -4.700 1.00 48.06 183 SER A CA 1
ATOM 1463 C C . SER A 1 183 ? 0.517 -24.853 -5.134 1.00 48.06 183 SER A C 1
ATOM 1465 O O . SER A 1 183 ? 0.251 -24.675 -6.318 1.00 48.06 183 SER A O 1
ATOM 1467 N N . ASP A 1 184 ? -0.427 -24.839 -4.190 1.00 46.22 184 ASP A N 1
ATOM 1468 C CA . ASP A 1 184 ? -1.854 -24.607 -4.457 1.00 46.22 184 ASP A CA 1
ATOM 1469 C C . ASP A 1 184 ? -2.314 -23.273 -3.843 1.00 46.22 184 ASP A C 1
ATOM 1471 O O . ASP A 1 184 ? -3.284 -23.165 -3.097 1.00 46.22 184 ASP A O 1
ATOM 1475 N N . MET A 1 185 ? -1.525 -22.226 -4.103 1.00 50.81 185 MET A N 1
ATOM 1476 C CA . MET A 1 185 ? -1.839 -20.826 -3.771 1.00 50.81 185 MET A CA 1
ATOM 1477 C C . MET A 1 185 ? -2.386 -20.058 -4.988 1.00 50.81 185 MET A C 1
ATOM 1479 O O . MET A 1 185 ? -2.708 -18.875 -4.881 1.00 50.81 185 MET A O 1
ATOM 1483 N N . SER A 1 186 ? -2.549 -20.721 -6.138 1.00 52.22 186 SER A N 1
ATOM 1484 C CA . SER A 1 186 ? -2.940 -20.114 -7.419 1.00 52.22 186 SER A CA 1
ATOM 1485 C C . SER A 1 186 ? -4.418 -19.720 -7.523 1.00 52.22 186 SER A C 1
ATOM 1487 O O . SER A 1 186 ? -4.938 -19.545 -8.624 1.00 52.22 186 SER A O 1
ATOM 1489 N N . ARG A 1 187 ? -5.119 -19.528 -6.401 1.00 52.31 187 ARG A N 1
ATOM 1490 C CA . ARG A 1 187 ? -6.510 -19.062 -6.430 1.00 52.31 187 ARG A CA 1
ATOM 1491 C C . ARG A 1 187 ? -6.871 -18.076 -5.327 1.00 52.31 187 ARG A C 1
ATOM 1493 O O . ARG A 1 187 ? -8.001 -18.055 -4.852 1.00 52.31 187 ARG A O 1
ATOM 1500 N N . PHE A 1 188 ? -5.932 -17.217 -4.935 1.00 54.72 188 PHE A N 1
ATOM 1501 C CA . PHE A 1 188 ? -6.275 -16.057 -4.118 1.00 54.72 188 PHE A CA 1
ATOM 1502 C C . PHE A 1 188 ? -7.008 -15.014 -4.979 1.00 54.72 188 PHE A C 1
ATOM 1504 O O . PHE A 1 188 ? -6.404 -14.133 -5.588 1.00 54.72 188 PHE A O 1
ATOM 1511 N N . SER A 1 189 ? -8.330 -15.148 -5.065 1.00 62.00 189 SER A N 1
ATOM 1512 C CA . SER A 1 189 ? -9.206 -14.138 -5.648 1.00 62.00 189 SER A CA 1
ATOM 1513 C C . SER A 1 189 ? -9.378 -13.000 -4.646 1.00 62.00 189 SER A C 1
ATOM 1515 O O . SER A 1 189 ? -9.849 -13.216 -3.528 1.00 62.00 189 SER A O 1
ATOM 1517 N N . LEU A 1 190 ? -9.022 -11.772 -5.040 1.00 61.56 190 LEU A N 1
ATOM 1518 C CA . LEU A 1 190 ? -9.240 -10.584 -4.207 1.00 61.56 190 LEU A CA 1
ATOM 1519 C C . LEU A 1 190 ? -10.720 -10.480 -3.793 1.00 61.56 190 LEU A C 1
ATOM 1521 O O . LEU A 1 190 ? -11.018 -10.133 -2.651 1.00 61.56 190 LEU A O 1
ATOM 1525 N N . ALA A 1 191 ? -11.623 -10.882 -4.695 1.00 59.66 191 ALA A N 1
ATOM 1526 C CA . ALA A 1 191 ? -13.060 -10.943 -4.463 1.00 59.66 191 ALA A CA 1
ATOM 1527 C C . ALA A 1 191 ? -13.447 -11.936 -3.352 1.00 59.66 191 ALA A C 1
ATOM 1529 O O . ALA A 1 191 ? -14.276 -11.590 -2.515 1.00 59.66 191 ALA A O 1
ATOM 1530 N N . ASP A 1 192 ? -12.807 -13.107 -3.262 1.00 64.81 192 ASP A N 1
ATOM 1531 C CA . ASP A 1 192 ? -13.109 -14.102 -2.216 1.00 64.81 192 ASP A CA 1
ATOM 1532 C C . ASP A 1 192 ? -12.690 -13.596 -0.829 1.00 64.81 192 ASP A C 1
ATOM 1534 O O . ASP A 1 192 ? -13.382 -13.820 0.164 1.00 64.81 192 ASP A O 1
ATOM 1538 N N . THR A 1 193 ? -11.602 -12.822 -0.743 1.00 62.00 193 THR A N 1
ATOM 1539 C CA . THR A 1 193 ? -11.249 -12.136 0.511 1.00 62.00 193 THR A CA 1
ATOM 1540 C C . THR A 1 193 ? -12.164 -10.976 0.881 1.00 62.00 193 THR A C 1
ATOM 1542 O O . THR A 1 193 ? -12.213 -10.608 2.054 1.00 62.00 193 THR A O 1
ATOM 1545 N N . LEU A 1 194 ? -12.878 -10.396 -0.085 1.00 61.06 194 LEU A N 1
ATOM 1546 C CA . LEU A 1 194 ? -13.811 -9.294 0.151 1.00 61.06 194 LEU A CA 1
ATOM 1547 C C . LEU A 1 194 ? -15.246 -9.774 0.421 1.00 61.06 194 LEU A C 1
ATOM 1549 O O . LEU A 1 194 ? -15.994 -9.059 1.083 1.00 61.06 194 LEU A O 1
ATOM 1553 N N . GLN A 1 195 ? -15.620 -10.992 0.010 1.00 56.31 195 GLN A N 1
ATOM 1554 C CA . GLN A 1 195 ? -16.965 -11.558 0.209 1.00 56.31 195 GLN A CA 1
ATOM 1555 C C . GLN A 1 195 ? -17.374 -11.736 1.685 1.00 56.31 195 GLN A C 1
ATOM 1557 O O . GLN A 1 195 ? -18.564 -11.786 1.984 1.00 56.31 195 GLN A O 1
ATOM 1562 N N . GLY A 1 196 ? -16.422 -11.783 2.624 1.00 51.25 196 GLY A N 1
ATOM 1563 C CA . GLY A 1 196 ? -16.708 -11.853 4.066 1.00 51.25 196 GLY A CA 1
ATOM 1564 C C . GLY A 1 196 ? -16.876 -10.496 4.760 1.00 51.25 196 GLY A C 1
ATOM 1565 O O . GLY A 1 196 ? -17.261 -10.440 5.929 1.00 51.25 196 GLY A O 1
ATOM 1566 N N . LEU A 1 197 ? -16.575 -9.390 4.076 1.00 52.50 197 LEU A N 1
ATOM 1567 C CA . LEU A 1 197 ? -16.625 -8.053 4.656 1.00 52.50 197 LEU A CA 1
ATOM 1568 C C . LEU A 1 197 ? -17.983 -7.434 4.364 1.00 52.50 197 LEU A C 1
ATOM 1570 O O . LEU A 1 197 ? -18.218 -6.821 3.327 1.00 52.50 197 LEU A O 1
ATOM 1574 N N . ASN A 1 198 ? -18.879 -7.599 5.330 1.00 49.66 198 ASN A N 1
ATOM 1575 C CA . ASN A 1 198 ? -20.190 -6.967 5.387 1.00 49.66 198 ASN A CA 1
ATOM 1576 C C . ASN A 1 198 ? -20.023 -5.437 5.576 1.00 49.66 198 ASN A C 1
ATOM 1578 O O . ASN A 1 198 ? -20.300 -4.886 6.636 1.00 49.66 198 ASN A O 1
ATOM 1582 N N . LEU A 1 199 ? -19.508 -4.739 4.556 1.00 57.75 199 LEU A N 1
ATOM 1583 C CA . LEU A 1 199 ? -19.242 -3.288 4.542 1.00 57.75 199 LEU A CA 1
ATOM 1584 C C . LEU A 1 199 ? -20.520 -2.446 4.376 1.00 57.75 199 LEU A C 1
ATOM 1586 O O . LEU A 1 199 ? -20.445 -1.231 4.199 1.00 57.75 199 LEU A O 1
ATOM 1590 N N . GLY A 1 200 ? -21.689 -3.086 4.419 1.00 45.84 200 GLY A N 1
ATOM 1591 C CA . GLY A 1 200 ? -22.968 -2.495 4.055 1.00 45.84 200 GLY A CA 1
ATOM 1592 C C . GLY A 1 200 ? -24.123 -3.033 4.886 1.00 45.84 200 GLY A C 1
ATOM 1593 O O . GLY A 1 200 ? -25.088 -3.550 4.338 1.00 45.84 200 GLY A O 1
ATOM 1594 N N . ARG A 1 201 ? -24.061 -2.895 6.212 1.00 44.69 201 ARG A N 1
ATOM 1595 C CA . ARG A 1 201 ? -25.290 -2.851 7.018 1.00 44.69 201 ARG A CA 1
ATOM 1596 C C . ARG A 1 201 ? -25.114 -1.958 8.237 1.00 44.69 201 ARG A C 1
ATOM 1598 O O . ARG A 1 201 ? -25.246 -2.380 9.381 1.00 44.69 201 ARG A O 1
ATOM 1605 N N . GLY A 1 202 ? -24.855 -0.681 7.964 1.00 42.53 202 GLY A N 1
ATOM 1606 C CA . GLY A 1 202 ? -25.340 0.384 8.833 1.00 42.53 202 GLY A CA 1
ATOM 1607 C C . GLY A 1 202 ? -26.864 0.314 8.838 1.00 42.53 202 GLY A C 1
ATOM 1608 O O . GLY A 1 202 ? -27.522 0.968 8.037 1.00 42.53 202 GLY A O 1
ATOM 1609 N N . SER A 1 203 ? -27.406 -0.561 9.685 1.00 41.56 203 SER A N 1
ATOM 1610 C CA . SER A 1 203 ? -28.813 -0.572 10.050 1.00 41.56 203 SER A CA 1
ATOM 1611 C C . SER A 1 203 ? -29.091 0.755 10.743 1.00 41.56 203 SER A C 1
ATOM 1613 O O . SER A 1 203 ? -28.832 0.918 11.933 1.00 41.56 203 SER A O 1
ATOM 1615 N N . SER A 1 204 ? -29.564 1.717 9.955 1.00 45.53 204 SER A N 1
ATOM 1616 C CA . SER A 1 204 ? -30.484 2.744 10.419 1.00 45.53 204 SER A CA 1
ATOM 1617 C C . SER A 1 204 ? -31.679 2.012 11.040 1.00 45.53 204 SER A C 1
ATOM 1619 O O . SER A 1 204 ? -32.635 1.639 10.370 1.00 45.53 204 SER A O 1
ATOM 1621 N N . GLU A 1 205 ? -31.580 1.713 12.332 1.00 50.94 205 GLU A N 1
ATOM 1622 C CA . GLU A 1 205 ? -32.754 1.623 13.191 1.00 50.94 205 GLU A CA 1
ATOM 1623 C C . GLU A 1 205 ? -32.874 2.961 13.919 1.00 50.94 205 GLU A C 1
ATOM 1625 O O . GLU A 1 205 ? -32.664 3.078 15.123 1.00 50.94 205 GLU A O 1
ATOM 1630 N N . ASP A 1 206 ? -33.243 3.983 13.145 1.00 46.53 206 ASP A N 1
ATOM 1631 C CA . ASP A 1 206 ? -34.006 5.127 13.635 1.00 46.53 206 ASP A CA 1
ATOM 1632 C C . ASP A 1 206 ? -35.392 4.626 14.073 1.00 46.53 206 ASP A C 1
ATOM 1634 O O . ASP A 1 206 ? -36.406 4.816 13.400 1.00 46.53 206 ASP A O 1
ATOM 1638 N N . LYS A 1 207 ? -35.458 3.938 15.216 1.00 49.97 207 LYS A N 1
ATOM 1639 C CA . LYS A 1 207 ? -36.722 3.736 15.930 1.00 49.97 207 LYS A CA 1
ATOM 1640 C C . LYS A 1 207 ? -36.941 4.912 16.866 1.00 49.97 207 LYS A C 1
ATOM 1642 O O . LYS A 1 207 ? -36.525 4.921 18.019 1.00 49.97 207 LYS A O 1
ATOM 1647 N N . ALA A 1 208 ? -37.593 5.914 16.287 1.00 49.69 208 ALA A N 1
ATOM 1648 C CA . ALA A 1 208 ? -38.632 6.734 16.891 1.00 49.69 208 ALA A CA 1
ATOM 1649 C C . ALA A 1 208 ? -38.836 6.550 18.411 1.00 49.69 208 ALA A C 1
ATOM 1651 O O . ALA A 1 208 ? -39.595 5.689 18.843 1.00 49.69 208 ALA A O 1
ATOM 1652 N N . TYR A 1 209 ? -38.272 7.462 19.204 1.00 44.09 209 TYR A N 1
ATOM 1653 C CA . TYR A 1 209 ? -38.870 7.877 20.474 1.00 44.09 209 TYR A CA 1
ATOM 1654 C C . TYR A 1 209 ? -39.426 9.293 20.300 1.00 44.09 209 TYR A C 1
ATOM 1656 O O . TYR A 1 209 ? -38.857 10.292 20.731 1.00 44.09 209 TYR A O 1
ATOM 1664 N N . ARG A 1 210 ? -40.568 9.371 19.607 1.00 47.47 210 ARG A N 1
ATOM 1665 C CA . ARG A 1 210 ? -41.527 10.468 19.753 1.00 47.47 210 ARG A CA 1
ATOM 1666 C C . ARG A 1 210 ? -42.446 10.083 20.907 1.00 47.47 210 ARG A C 1
ATOM 1668 O O . ARG A 1 210 ? -43.384 9.325 20.704 1.00 47.47 210 ARG A O 1
ATOM 1675 N N . HIS A 1 211 ? -42.196 10.625 22.093 1.00 50.56 211 HIS A N 1
ATOM 1676 C CA . HIS A 1 211 ? -43.258 10.821 23.071 1.00 50.56 211 HIS A CA 1
ATOM 1677 C C . HIS A 1 211 ? -43.239 12.266 23.559 1.00 50.56 211 HIS A C 1
ATOM 1679 O O . HIS A 1 211 ? -42.253 12.795 24.058 1.00 50.56 211 HIS A O 1
ATOM 1685 N N . SER A 1 212 ? -44.379 12.879 23.291 1.00 52.47 212 SER A N 1
ATOM 1686 C CA . SER A 1 212 ? -44.870 14.200 23.626 1.00 52.47 212 SER A CA 1
ATOM 1687 C C . SER A 1 212 ? -44.973 14.447 25.130 1.00 52.47 212 SER A C 1
ATOM 1689 O O . SER A 1 212 ? -45.655 13.696 25.822 1.00 52.47 212 SER A O 1
ATOM 1691 N N . ALA A 1 213 ? -44.398 15.555 25.586 1.00 44.59 213 ALA A N 1
ATOM 1692 C CA . ALA A 1 213 ? -44.808 16.376 26.730 1.00 44.59 213 ALA A CA 1
ATOM 1693 C C . ALA A 1 213 ? -43.866 17.594 26.718 1.00 44.59 213 ALA A C 1
ATOM 1695 O O . ALA A 1 213 ? -42.698 17.448 26.392 1.00 44.59 213 ALA A O 1
ATOM 1696 N N . SER A 1 214 ? -44.219 18.828 27.031 1.00 44.94 214 SER A N 1
ATOM 1697 C CA . SER A 1 214 ? -45.433 19.468 27.501 1.00 44.94 214 SER A CA 1
ATOM 1698 C C . SER A 1 214 ? -45.166 20.973 27.339 1.00 44.94 214 SER A C 1
ATOM 1700 O O . SER A 1 214 ? -44.022 21.417 27.395 1.00 44.94 214 SER A O 1
ATOM 1702 N N . LEU A 1 215 ? -46.238 21.726 27.123 1.00 48.75 215 LEU A N 1
ATOM 1703 C CA . LEU A 1 215 ? -46.367 23.185 27.120 1.00 48.75 215 LEU A CA 1
ATOM 1704 C C . LEU A 1 215 ? -45.461 23.930 28.120 1.00 48.75 215 LEU A C 1
ATOM 1706 O O . LEU A 1 215 ? -45.364 23.523 29.276 1.00 48.75 215 LEU A O 1
ATOM 1710 N N . GLY A 1 216 ? -44.933 25.094 27.715 1.00 42.31 216 GLY A N 1
ATOM 1711 C CA . GLY A 1 216 ? -44.452 26.091 28.677 1.00 42.31 216 GLY A CA 1
ATOM 1712 C C . GLY A 1 216 ? -43.486 27.159 28.159 1.00 42.31 216 GLY A C 1
ATOM 1713 O O . GLY A 1 216 ? -42.307 27.102 28.464 1.00 42.31 216 GLY A O 1
ATOM 1714 N N . SER A 1 217 ? -44.032 28.174 27.486 1.00 44.53 217 SER A N 1
ATOM 1715 C CA . SER A 1 217 ? -43.701 29.598 27.694 1.00 44.53 217 SER A CA 1
ATOM 1716 C C . SER A 1 217 ? -42.306 30.175 27.357 1.00 44.53 217 SER A C 1
ATOM 1718 O O . SER A 1 217 ? -41.332 29.977 28.071 1.00 44.53 217 SER A O 1
ATOM 1720 N N . LYS A 1 218 ? -42.372 31.158 26.441 1.00 54.16 218 LYS A N 1
ATOM 1721 C CA . LYS A 1 218 ? -41.858 32.547 26.550 1.00 54.16 218 LYS A CA 1
ATOM 1722 C C . LYS A 1 218 ? -40.609 32.913 25.711 1.00 54.16 218 LYS A C 1
ATOM 1724 O O . LYS A 1 218 ? -39.617 32.194 25.756 1.00 54.16 218 LYS A O 1
ATOM 1729 N N . PRO A 1 219 ? -40.655 34.034 24.952 1.00 68.25 219 PRO A N 1
ATOM 1730 C CA . PRO A 1 219 ? -39.574 34.471 24.074 1.00 68.25 219 PRO A CA 1
ATOM 1731 C C . PRO A 1 219 ? -38.673 35.508 24.755 1.00 68.25 219 PRO A C 1
ATOM 1733 O O . PRO A 1 219 ? -39.177 36.432 25.389 1.00 68.25 219 PRO A O 1
ATOM 1736 N N . GLU A 1 220 ? -37.363 35.419 24.536 1.00 38.47 220 GLU A N 1
ATOM 1737 C CA . GLU A 1 220 ? -36.477 36.585 24.581 1.00 38.47 220 GLU A CA 1
ATOM 1738 C C . GLU A 1 220 ? -35.201 36.299 23.781 1.00 38.47 220 GLU A C 1
ATOM 1740 O O . GLU A 1 220 ? -34.521 35.295 23.989 1.00 38.47 220 GLU A O 1
ATOM 1745 N N . ALA A 1 221 ? -34.935 37.162 22.801 1.00 52.06 221 ALA A N 1
ATOM 1746 C CA . ALA A 1 221 ? -33.698 37.193 22.028 1.00 52.06 221 ALA A CA 1
ATOM 1747 C C . ALA A 1 221 ? -32.510 37.568 22.944 1.00 52.06 221 ALA A C 1
ATOM 1749 O O . ALA A 1 221 ? -32.723 38.164 24.000 1.00 52.06 221 ALA A O 1
ATOM 1750 N N . PRO A 1 222 ? -31.256 37.293 22.542 1.00 55.78 222 PRO A N 1
ATOM 1751 C CA . PRO A 1 222 ? -30.586 38.301 21.723 1.00 55.78 222 PRO A CA 1
ATOM 1752 C C . PRO A 1 222 ? -29.671 37.747 20.620 1.00 55.78 222 PRO A C 1
ATOM 1754 O O . PRO A 1 222 ? -29.190 36.616 20.629 1.00 55.78 222 PRO A O 1
ATOM 1757 N N . ALA A 1 223 ? -29.445 38.633 19.657 1.00 54.25 223 ALA A N 1
ATOM 1758 C CA . ALA A 1 223 ? -28.533 38.518 18.539 1.00 54.25 223 ALA A CA 1
ATOM 1759 C C . ALA A 1 223 ? -27.060 38.358 18.961 1.00 54.25 223 ALA A C 1
ATOM 1761 O O . ALA A 1 223 ? -26.548 39.170 19.721 1.00 54.25 223 ALA A O 1
ATOM 1762 N N . HIS A 1 224 ? -26.369 37.395 18.348 1.00 48.28 224 HIS A N 1
ATOM 1763 C CA . HIS A 1 224 ? -24.918 37.387 18.113 1.00 48.28 224 HIS A CA 1
ATOM 1764 C C . HIS A 1 224 ? -24.703 36.674 16.766 1.00 48.28 224 HIS A C 1
ATOM 1766 O O . HIS A 1 224 ? -24.926 35.476 16.645 1.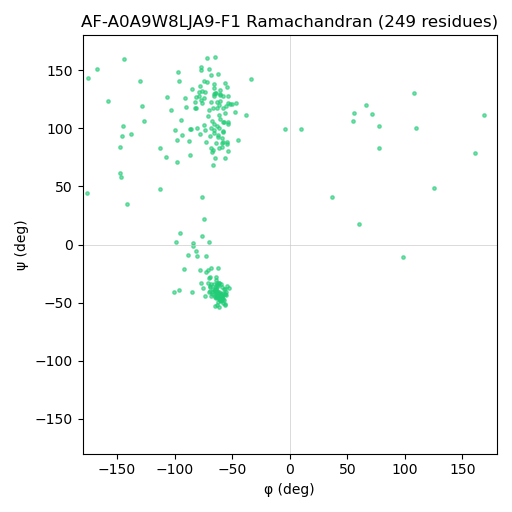00 48.28 224 HIS A O 1
ATOM 1772 N N . SER A 1 225 ? -24.622 37.394 15.647 1.00 44.72 225 SER A N 1
ATOM 1773 C CA . SER A 1 225 ? -23.421 38.038 15.098 1.00 44.72 225 SER A CA 1
ATOM 1774 C C . SER A 1 225 ? -22.247 37.074 14.884 1.00 44.72 225 SER A C 1
ATOM 1776 O O . SER A 1 225 ? -21.542 36.728 15.824 1.00 44.72 225 SER A O 1
ATOM 1778 N N . GLY A 1 226 ? -22.005 36.755 13.611 1.00 46.97 226 GLY A N 1
ATOM 1779 C CA . GLY A 1 226 ? -20.659 36.660 13.045 1.00 46.97 226 GLY A CA 1
ATOM 1780 C C . GLY A 1 226 ? -19.860 35.403 13.371 1.00 46.97 226 GLY A C 1
ATOM 1781 O O . GLY A 1 226 ? -19.213 35.305 14.405 1.00 46.97 226 GLY A O 1
ATOM 1782 N N . GLY A 1 227 ? -19.805 34.482 12.412 1.00 40.31 227 GLY A N 1
ATOM 1783 C CA . GLY A 1 227 ? -18.863 33.369 12.468 1.00 40.31 227 GLY A CA 1
ATOM 1784 C C . GLY A 1 227 ? -18.899 32.483 11.234 1.00 40.31 227 GLY A C 1
ATOM 1785 O O . GLY A 1 227 ? -18.924 31.263 11.371 1.00 40.31 227 GLY A O 1
ATOM 1786 N N . ALA A 1 228 ? -18.936 33.081 10.039 1.00 44.91 228 ALA A N 1
ATOM 1787 C CA . ALA A 1 228 ? -18.636 32.366 8.807 1.00 44.91 228 ALA A CA 1
ATOM 1788 C C . ALA A 1 228 ? -17.189 31.864 8.900 1.00 44.91 228 ALA A C 1
ATOM 1790 O O . ALA A 1 228 ? -16.240 32.625 8.738 1.00 44.91 228 ALA A O 1
ATOM 1791 N N . LYS A 1 229 ? -17.017 30.585 9.237 1.00 47.97 229 LYS A N 1
ATOM 1792 C CA . LYS A 1 229 ? -15.734 29.910 9.074 1.00 47.97 229 LYS A CA 1
ATOM 1793 C C . LYS A 1 229 ? -15.618 29.570 7.597 1.00 47.97 229 LYS A C 1
ATOM 1795 O O . LYS A 1 229 ? -16.177 28.574 7.145 1.00 47.97 229 LYS A O 1
ATOM 1800 N N . GLU A 1 230 ? -14.953 30.466 6.872 1.00 45.84 230 GLU A N 1
ATOM 1801 C CA . GLU A 1 230 ? -14.311 30.192 5.591 1.00 45.84 230 GLU A CA 1
ATOM 1802 C C . GLU A 1 230 ? -13.678 28.802 5.647 1.00 45.84 230 GLU A C 1
ATOM 1804 O O . GLU A 1 230 ? -12.731 28.546 6.394 1.00 45.84 230 GLU A O 1
ATOM 1809 N N . ALA A 1 231 ? -14.245 27.882 4.873 1.00 45.97 231 ALA A N 1
ATOM 1810 C CA . ALA A 1 231 ? -13.542 26.686 4.478 1.00 45.97 231 ALA A CA 1
ATOM 1811 C C . ALA A 1 231 ? -12.398 27.158 3.580 1.00 45.97 231 ALA A C 1
ATOM 1813 O O . ALA A 1 231 ? -12.619 27.551 2.436 1.00 45.97 231 ALA A O 1
ATOM 1814 N N . THR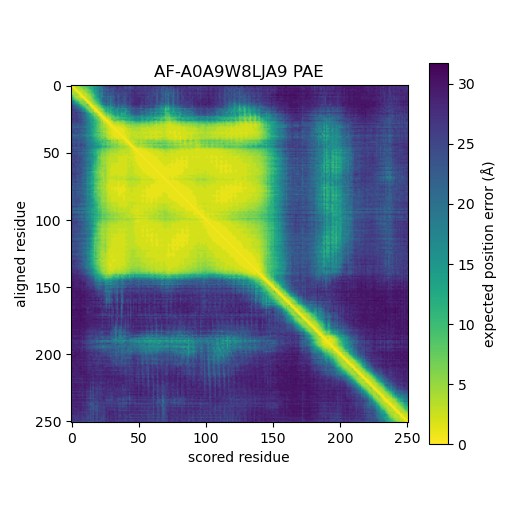 A 1 232 ? -11.189 27.176 4.133 1.00 45.94 232 THR A N 1
ATOM 1815 C CA . THR A 1 232 ? -9.952 27.375 3.391 1.00 45.94 232 THR A CA 1
ATOM 1816 C C . THR A 1 232 ? -9.845 26.283 2.333 1.00 45.94 232 THR A C 1
ATOM 1818 O O . THR A 1 232 ? -9.452 25.145 2.589 1.00 45.94 232 THR A O 1
ATOM 1821 N N . LEU A 1 233 ? -10.263 26.651 1.125 1.00 46.97 233 LEU A N 1
ATOM 1822 C CA . LEU A 1 233 ? -9.964 25.974 -0.119 1.00 46.97 233 LEU A CA 1
ATOM 1823 C C . LEU A 1 233 ? -8.437 25.953 -0.242 1.00 46.97 233 LEU A C 1
ATOM 1825 O O . LEU A 1 233 ? -7.808 26.983 -0.467 1.00 46.97 233 LEU A O 1
ATOM 1829 N N . ILE A 1 234 ? -7.835 24.789 -0.006 1.00 45.94 234 ILE A N 1
ATOM 1830 C CA . ILE A 1 234 ? -6.412 24.568 -0.257 1.00 45.94 234 ILE A CA 1
ATOM 1831 C C . ILE A 1 234 ? -6.243 24.585 -1.777 1.00 45.94 234 ILE A C 1
ATOM 1833 O O . ILE A 1 234 ? -6.459 23.585 -2.461 1.00 45.94 234 ILE A O 1
ATOM 1837 N N . GLU A 1 235 ? -5.929 25.765 -2.297 1.00 44.38 235 GLU A N 1
ATOM 1838 C CA . GLU A 1 235 ? -5.506 25.980 -3.669 1.00 44.38 235 GLU A CA 1
ATOM 1839 C C . GLU A 1 235 ? -4.098 25.387 -3.816 1.00 44.38 235 GLU A C 1
ATOM 1841 O O . GLU A 1 235 ? -3.153 25.778 -3.127 1.00 44.38 235 GLU A O 1
ATOM 1846 N N . TYR A 1 236 ? -3.966 24.362 -4.655 1.00 58.16 236 TYR A N 1
ATOM 1847 C CA . TYR A 1 236 ? -2.667 23.774 -4.962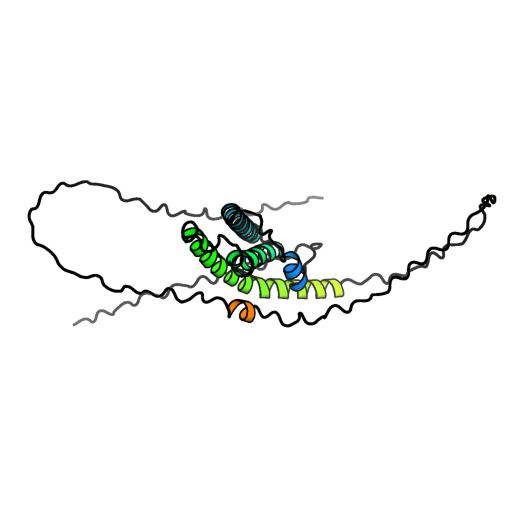 1.00 58.16 236 TYR A CA 1
ATOM 1848 C C . TYR A 1 236 ? -1.921 24.707 -5.923 1.00 58.16 236 TYR A C 1
ATOM 1850 O O . TYR A 1 236 ? -2.507 25.111 -6.930 1.00 58.16 236 TYR A O 1
ATOM 1858 N N . PRO A 1 237 ? -0.637 25.031 -5.681 1.00 56.50 237 PRO A N 1
ATOM 1859 C CA . PRO A 1 237 ? 0.136 25.805 -6.637 1.00 56.50 237 PRO A CA 1
ATOM 1860 C C . PRO A 1 237 ? 0.274 25.001 -7.931 1.00 56.50 237 PRO A C 1
ATOM 1862 O O . PRO A 1 237 ? 0.767 23.869 -7.932 1.00 56.50 237 PRO A O 1
ATOM 1865 N N . ALA A 1 238 ? -0.177 25.594 -9.037 1.00 43.03 238 ALA A N 1
ATOM 1866 C CA . ALA A 1 238 ? 0.087 25.086 -10.370 1.00 43.03 238 ALA A CA 1
ATOM 1867 C C . ALA A 1 238 ? 1.603 24.914 -10.533 1.00 43.03 238 ALA A C 1
ATOM 1869 O O . ALA A 1 238 ? 2.370 25.864 -10.371 1.00 43.03 238 ALA A O 1
ATOM 1870 N N . VAL A 1 239 ? 2.029 23.685 -10.829 1.00 51.28 239 VAL A N 1
ATOM 1871 C CA . VAL A 1 239 ? 3.413 23.374 -11.184 1.00 51.28 239 VAL A CA 1
ATOM 1872 C C . VAL A 1 239 ? 3.695 24.078 -12.506 1.00 51.28 239 VAL A C 1
ATOM 1874 O O . VAL A 1 239 ? 3.340 23.591 -13.578 1.00 51.28 239 VAL A O 1
ATOM 1877 N N . THR A 1 240 ? 4.294 25.262 -12.427 1.00 46.16 240 THR A N 1
ATOM 1878 C CA . THR A 1 240 ? 4.854 25.954 -13.578 1.00 46.16 240 THR A CA 1
ATOM 1879 C C . THR A 1 240 ? 6.063 25.150 -14.038 1.00 46.16 240 THR A C 1
ATOM 1881 O O . THR A 1 240 ? 7.139 25.182 -13.446 1.00 46.16 240 THR A O 1
ATOM 1884 N N . THR A 1 241 ? 5.871 24.353 -15.085 1.00 53.97 241 THR A N 1
ATOM 1885 C CA . THR A 1 241 ? 6.963 23.705 -15.805 1.00 53.97 241 THR A CA 1
ATOM 1886 C C . THR A 1 241 ? 7.821 24.798 -16.431 1.00 53.97 241 THR A C 1
ATOM 1888 O O . THR A 1 241 ? 7.439 25.404 -17.433 1.00 53.97 241 THR A O 1
ATOM 1891 N N . SER A 1 242 ? 8.960 25.091 -15.816 1.00 46.66 242 SER A N 1
ATOM 1892 C CA . SER A 1 242 ? 9.983 25.944 -16.401 1.00 46.66 242 SER A CA 1
ATOM 1893 C C . SER A 1 242 ? 10.580 25.252 -17.636 1.00 46.66 242 SER A C 1
ATOM 1895 O O . SER A 1 242 ? 10.881 24.056 -17.589 1.00 46.66 242 SER A O 1
ATOM 1897 N N . PRO A 1 243 ? 10.748 25.970 -18.760 1.00 57.78 243 PRO A N 1
ATOM 1898 C CA . PRO A 1 243 ? 11.372 25.412 -19.948 1.00 57.78 243 PRO A CA 1
ATOM 1899 C C . PRO A 1 243 ? 12.857 25.158 -19.674 1.00 57.78 243 PRO A C 1
ATOM 1901 O O . PRO A 1 243 ? 13.609 26.060 -19.306 1.00 57.78 243 PRO A O 1
ATOM 1904 N N . THR A 1 244 ? 13.264 23.904 -19.852 1.00 63.09 244 THR A N 1
ATOM 1905 C CA . THR A 1 244 ? 14.652 23.443 -19.849 1.00 63.09 244 THR A CA 1
ATOM 1906 C C . THR A 1 244 ? 15.463 24.261 -20.858 1.00 63.09 244 THR A C 1
ATOM 1908 O O . THR A 1 244 ? 15.325 24.076 -22.067 1.00 63.09 244 THR A O 1
ATOM 1911 N N . GLN A 1 245 ? 16.296 25.185 -20.371 1.00 57.66 245 GLN A N 1
ATOM 1912 C CA . GLN A 1 245 ? 17.306 25.840 -21.199 1.00 57.66 245 GLN A CA 1
ATOM 1913 C C . GLN A 1 245 ? 18.342 24.803 -21.636 1.00 57.66 245 GLN A C 1
ATOM 1915 O O . GLN A 1 245 ? 18.873 24.043 -20.824 1.00 57.66 245 GLN A O 1
ATOM 1920 N N . GLY A 1 246 ? 18.569 24.761 -22.948 1.00 52.88 246 GLY A N 1
ATOM 1921 C CA . GLY A 1 246 ? 19.447 23.817 -23.618 1.00 52.88 246 GLY A CA 1
ATOM 1922 C C . GLY A 1 246 ? 20.888 23.920 -23.136 1.00 52.88 246 GLY A C 1
ATOM 1923 O O . GLY A 1 246 ? 21.486 24.992 -23.115 1.00 52.88 246 GLY A O 1
ATOM 1924 N N . PHE A 1 247 ? 21.445 22.766 -22.787 1.00 63.88 247 PHE A N 1
ATOM 1925 C CA . PHE A 1 247 ? 22.862 22.595 -22.523 1.00 63.88 247 PHE A CA 1
ATOM 1926 C C . PHE A 1 247 ? 23.557 22.335 -23.867 1.00 63.88 247 PHE A C 1
ATOM 1928 O O . PHE A 1 247 ? 23.484 21.232 -24.412 1.00 63.88 247 PHE A O 1
ATOM 1935 N N . SER A 1 248 ? 24.162 23.373 -24.446 1.00 59.44 248 SER A N 1
ATOM 1936 C CA . SER A 1 248 ? 24.969 23.262 -25.662 1.00 59.44 248 SER A CA 1
ATOM 1937 C C . SER A 1 248 ? 26.373 22.781 -25.308 1.00 59.44 248 SER A C 1
ATOM 1939 O O . SER A 1 248 ? 27.112 23.483 -24.620 1.00 59.44 248 SER A O 1
ATOM 1941 N N . TRP A 1 249 ? 26.757 21.613 -25.812 1.00 61.84 249 TRP A N 1
ATOM 1942 C CA . TRP A 1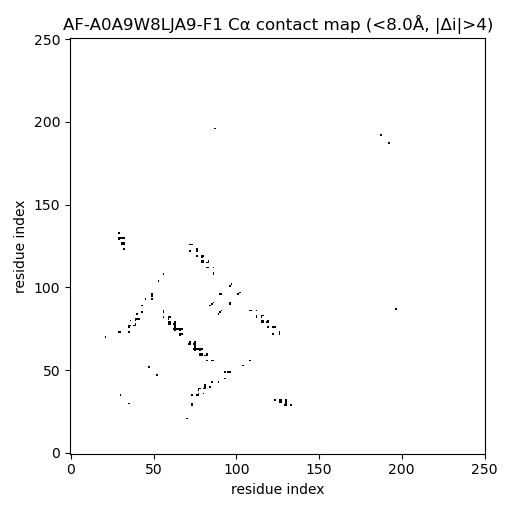 249 ? 28.161 21.224 -25.883 1.00 61.84 249 TRP A CA 1
ATOM 1943 C C . TRP A 1 249 ? 28.775 21.867 -27.126 1.00 61.84 249 TRP A C 1
ATOM 1945 O O . TRP A 1 249 ? 28.333 21.594 -28.242 1.00 61.84 249 TRP A O 1
ATOM 1955 N N . GLN A 1 250 ? 29.762 22.738 -26.926 1.00 57.00 250 GLN A N 1
ATOM 1956 C CA . GLN A 1 250 ? 30.707 23.111 -27.975 1.00 57.00 250 GLN A CA 1
ATOM 1957 C C . GLN A 1 250 ? 31.993 22.278 -27.829 1.00 57.00 250 GLN A C 1
ATOM 1959 O O . GLN A 1 250 ? 32.305 21.868 -26.708 1.00 57.00 250 GLN A O 1
ATOM 1964 N N . PRO A 1 251 ? 32.653 21.975 -28.962 1.00 69.62 251 PRO A N 1
ATOM 1965 C CA . PRO A 1 251 ? 33.743 21.005 -29.067 1.00 69.62 251 PRO A CA 1
ATOM 1966 C C . PRO A 1 251 ? 35.057 21.457 -28.424 1.00 69.62 251 PRO A C 1
ATOM 1968 O O . PRO A 1 251 ? 35.304 22.683 -28.363 1.00 69.62 251 PRO A O 1
#

Sequence (251 aa):
MSATRAGLPEHANASSTVLPLVSWKPGERVCSLEELYSAASIKPSRKMPLSKYFKDLENTLEKAKKRLLDQDLQYSYVFYLRYVILVLKHLPTHPEYNKHEFRRERDKVSENAKSALSMLERLQPVLKQRHEEYVKYLESIPRPKASVSTYSTRRGSSVKRPSVGGMDMMGAWQHDGGGAANSDMSRFSLADTLQGLNLGRGSSEDKAYRHSASLGSKPEAPAHSGGAKEATLIEYPAVTTSPTQGFSWQP

Secondary structure (DSSP, 8-state):
----PPPPPPPP----------PPPTT-----HHHHHHHH-----TTS-HHHHHHHHHHHHHHHHHHHHTT-HHHHHHHHHHHHHIIIIIGGGSTTTT-GGGHHHHHHHHHHHHHHHHHHHHHHHHHHHHHHHHHHHHHHS-------------------PPP----------------------TT--HHHHHTT--------------------------------------PPPP---------PPP-

pLDDT: mean 72.1, std 21.52, range [38.47, 98.38]

Organism: NCBI:txid1126814

Foldseek 3Di:
DDDDDDDDDDDDDPPPPPPPPDDDDPPDDQDAPVVLLVLLDDDDDLVDDVVVLLVVLVVLQVQLVVCVVVVVLSSNLSSLSNSLCCLQPPLVVHPCNPPPVCPVSNVVSLVVNVVSVVVNVVSVVVSNVVNVVVVVVVVPPPDPPPPPPPPPPPPPDDDDDDDDDDDDDDDDDDDDDPDPDDPPPVDPDVVVSCVPDCVDDPPPPPPDPDDDDDDDDDDDDDDDDDDPPPPPPPDDPDPPPDDDDDDDDDD

InterPro domains:
  IPR015063 USP8 dimerisation domain [PF08969] (32-133)